Protein AF-A0AAD7HG26-F1 (afdb_monomer_lite)

Organism: NCBI:txid1033252

Radius of gyration: 28.89 Å; chains: 1; bounding box: 68×70×86 Å

pLDDT: mean 74.89, std 21.14, range [26.69, 96.75]

Foldseek 3Di:
DDDDDDDDDDDDDDDDDDDDDDDDDDDDDDDDDDDDDDDDDDPDDPPDPVVPPPDVVVVLVVVLPDDLVRLVVQLVPDVVSVVLSPDLVSLVSSCCVFFNPVLVVVQVPDVVRDRSNVSSVVLVFQKQWQVRKPWPCAVPPPPQKDWDPDPVQQDPLGTKIFGAKDQWTKIKDKRPFAGDADWDKDWDKDAAPPKDDPPDWDKDKDKAQPPDPPPPPPDDDPPPDDPRTGIMIMIMTTDNHRDMTHRMMTTIMGIDGDD

InterPro domains:
  IPR001810 F-box domain [PF12937] (57-95)
  IPR025886 Phloem protein 2-like [PF14299] (126-255)
  IPR036047 F-box-like domain superfamily [SSF81383] (57-124)

Sequence (259 aa):
MIFNTLRPKSACCASSQNPERSKGIPCASDQAQATTPQLGQNLGDKQSQQSRVFAIEIYLAIFSFLSPHCITRVACTCKLFAQMCDDNWLWRSLLVKKFGEDSLNWCSQLDPPLPYKQIYKERIILCIPADKLDIIWLTSTHDYWKLANTEAHATAAGKAAVLHSVCWFDVQGQLADVPVGKYRVIWRLLVEPASTGLHQLEFKAHVRPSILNVQPKLEFLEQFKKETFGATVKFSIIRHTNNWKTGLRLDCVRLQRVG

Secondary structure (DSSP, 8-state):
-------------------------PPP---------------------------HHHHHHHHHHS-HHHHHHHHTT-HHHHHHHH-HHHHHHHHHHHH-THHHHHHHTSSSPPPHHHHHHHHH--EEEGGGSEETTTT-TT-SEEEE-SGGG-BTTBPEEEE--BSSEEEEEEEEEEPSS-EEEEEEEEEEEEEES-TT-EEEEEEEE---------SS-TT-TT--PPEEEEEEEEE--SS-BEEEEEEEEEEEE--

Structure (mmCIF, N/CA/C/O backbone):
data_AF-A0AAD7HG26-F1
#
_entry.id   AF-A0AAD7HG26-F1
#
loop_
_atom_site.group_PDB
_atom_site.id
_atom_site.type_symbol
_atom_site.label_atom_id
_atom_site.label_alt_id
_atom_site.label_comp_id
_atom_site.label_asym_id
_atom_site.label_entity_id
_atom_site.label_seq_id
_atom_site.pdbx_PDB_ins_code
_atom_site.Cartn_x
_atom_site.Cartn_y
_atom_site.Cartn_z
_atom_site.occupancy
_atom_site.B_iso_or_equiv
_atom_site.auth_seq_id
_atom_site.auth_comp_id
_atom_site.auth_asym_id
_atom_site.auth_atom_id
_atom_site.pdb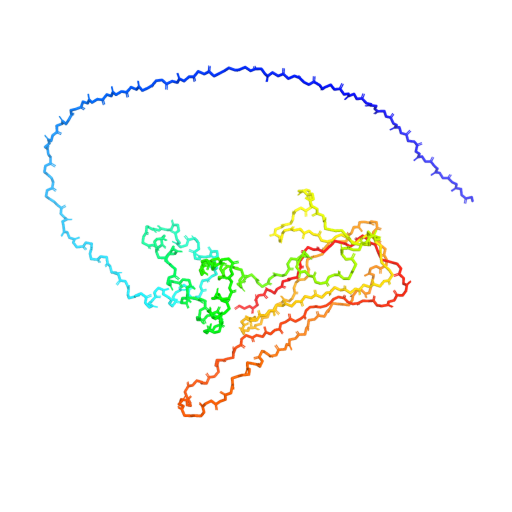x_PDB_model_num
ATOM 1 N N . MET A 1 1 ? 12.595 -0.905 -51.866 1.00 33.25 1 MET A N 1
ATOM 2 C CA . MET A 1 1 ? 11.473 -0.599 -52.784 1.00 33.25 1 MET A CA 1
ATOM 3 C C . MET A 1 1 ? 10.203 -0.952 -52.023 1.00 33.25 1 MET A C 1
ATOM 5 O O . MET A 1 1 ? 10.100 -2.096 -51.630 1.00 33.25 1 MET A O 1
ATOM 9 N N . ILE A 1 2 ? 9.279 -0.079 -51.635 1.00 30.23 2 ILE A N 1
ATOM 10 C CA . ILE A 1 2 ? 8.926 1.292 -52.012 1.00 30.23 2 ILE A CA 1
ATOM 11 C C . ILE A 1 2 ? 8.639 2.055 -50.706 1.00 30.23 2 ILE A C 1
ATOM 13 O O . ILE A 1 2 ? 8.002 1.527 -49.798 1.00 30.23 2 ILE A O 1
ATOM 17 N N . PHE A 1 3 ? 9.168 3.274 -50.615 1.00 26.69 3 PHE A N 1
ATOM 18 C CA . PHE A 1 3 ? 8.911 4.244 -49.553 1.00 26.69 3 PHE A CA 1
ATOM 19 C C . PHE A 1 3 ? 7.535 4.885 -49.754 1.00 26.69 3 PHE A C 1
ATOM 21 O O . PHE A 1 3 ? 7.177 5.175 -50.889 1.00 26.69 3 PHE A O 1
ATOM 28 N N . ASN A 1 4 ? 6.828 5.214 -48.672 1.00 27.91 4 ASN A N 1
ATOM 29 C CA . ASN A 1 4 ? 5.941 6.375 -48.686 1.00 27.91 4 ASN A CA 1
ATOM 30 C C . ASN A 1 4 ? 6.040 7.141 -47.364 1.00 27.91 4 ASN A C 1
ATOM 32 O O . ASN A 1 4 ? 5.549 6.742 -46.312 1.00 27.91 4 ASN A O 1
ATOM 36 N N . THR A 1 5 ? 6.769 8.243 -47.477 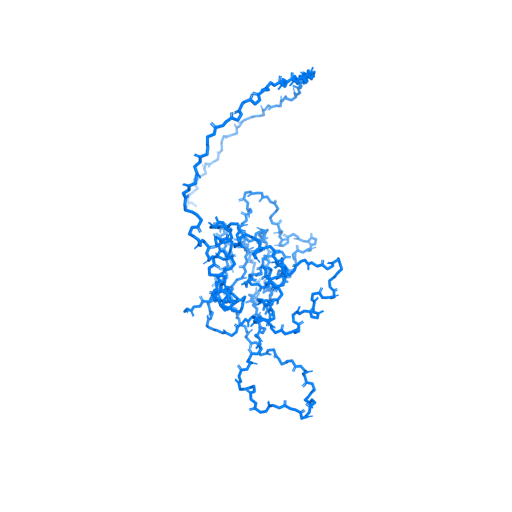1.00 32.16 5 THR A N 1
ATOM 37 C CA . THR A 1 5 ? 6.994 9.336 -46.541 1.00 32.16 5 THR A CA 1
ATOM 38 C C . THR A 1 5 ? 5.835 10.323 -46.578 1.00 32.16 5 THR A C 1
ATOM 40 O O . THR A 1 5 ? 5.577 10.884 -47.637 1.00 32.16 5 THR A O 1
ATOM 43 N N . LEU A 1 6 ? 5.238 10.645 -45.427 1.00 28.08 6 LEU A N 1
ATOM 44 C CA . LEU A 1 6 ? 4.561 11.930 -45.218 1.00 28.08 6 LEU A CA 1
ATOM 45 C C . LEU A 1 6 ? 4.811 12.442 -43.785 1.00 28.08 6 LEU A C 1
ATOM 47 O O . LEU A 1 6 ? 4.337 11.894 -42.796 1.00 28.08 6 LEU A O 1
ATOM 51 N N . ARG A 1 7 ? 5.581 13.528 -43.710 1.00 28.58 7 ARG A N 1
ATOM 52 C CA . ARG A 1 7 ? 5.632 14.578 -42.673 1.00 28.58 7 ARG A CA 1
ATOM 53 C C . ARG A 1 7 ? 5.556 15.916 -43.446 1.00 28.58 7 ARG A C 1
ATOM 55 O O . ARG A 1 7 ? 5.811 15.898 -44.649 1.00 28.58 7 ARG A O 1
ATOM 62 N N . PRO A 1 8 ? 5.479 17.092 -42.801 1.00 43.16 8 PRO A N 1
ATOM 63 C CA . PRO A 1 8 ? 4.628 17.542 -41.695 1.00 43.16 8 PRO A CA 1
ATOM 64 C C . PRO A 1 8 ? 3.950 18.895 -42.058 1.00 43.16 8 PRO A C 1
ATOM 66 O O . PRO A 1 8 ? 4.235 19.474 -43.105 1.00 43.16 8 PRO A O 1
ATOM 69 N N . LYS A 1 9 ? 3.124 19.475 -41.175 1.00 31.73 9 LYS A N 1
ATOM 70 C CA . LYS A 1 9 ? 2.915 20.937 -41.154 1.00 31.73 9 LYS A CA 1
ATOM 71 C C . LYS A 1 9 ? 3.007 21.489 -39.733 1.00 31.73 9 LYS A C 1
ATOM 73 O O . LYS A 1 9 ? 2.263 21.099 -38.843 1.00 31.73 9 LYS A O 1
ATOM 78 N N . SER A 1 10 ? 3.977 22.378 -39.581 1.00 35.16 10 SER A N 1
ATOM 79 C CA . SER A 1 10 ? 4.252 23.298 -38.482 1.00 35.16 10 SER A CA 1
ATOM 80 C C . SER A 1 10 ? 3.457 24.598 -38.617 1.00 35.16 10 SER A C 1
ATOM 82 O O . SER A 1 10 ? 3.174 24.993 -39.746 1.00 35.16 10 SER A O 1
ATOM 84 N N . ALA A 1 11 ? 3.228 25.282 -37.489 1.00 32.97 11 ALA A N 1
ATOM 85 C CA . ALA A 1 11 ? 3.200 26.747 -37.263 1.00 32.97 11 ALA A CA 1
ATOM 86 C C . ALA A 1 11 ? 2.323 27.020 -36.020 1.00 32.97 11 ALA A C 1
ATOM 88 O O . ALA A 1 11 ? 1.364 26.292 -35.805 1.00 32.97 11 ALA A O 1
ATOM 89 N N . CYS A 1 12 ? 2.503 28.022 -35.161 1.00 31.80 12 CYS A N 1
ATOM 90 C CA . CYS A 1 12 ? 3.515 29.051 -34.928 1.00 31.80 12 CYS A CA 1
ATOM 91 C C . CYS A 1 12 ? 3.189 29.697 -33.559 1.00 31.80 12 CYS A C 1
ATOM 93 O O . CYS A 1 12 ? 2.084 29.554 -33.039 1.00 31.80 12 CYS A O 1
ATOM 95 N N . CYS A 1 13 ? 4.173 30.403 -33.007 1.00 35.03 13 CYS A N 1
ATOM 96 C CA . CYS A 1 13 ? 4.200 31.155 -31.751 1.00 35.03 13 CYS A CA 1
ATOM 97 C C . CYS A 1 13 ? 3.092 32.213 -31.567 1.00 35.03 13 CYS A C 1
ATOM 99 O O . CYS A 1 13 ? 2.692 32.834 -32.546 1.00 35.03 13 CYS A O 1
ATOM 101 N N . ALA A 1 14 ? 2.767 32.551 -30.308 1.00 33.75 14 ALA A N 1
ATOM 102 C CA . ALA A 1 14 ? 2.697 33.945 -29.837 1.00 33.75 14 ALA A CA 1
ATOM 103 C C . ALA A 1 14 ? 2.616 34.040 -28.298 1.00 33.75 14 ALA A C 1
ATOM 105 O O . ALA A 1 14 ? 1.874 33.320 -27.637 1.00 33.75 14 ALA A O 1
ATOM 106 N N . SER A 1 15 ? 3.406 34.964 -27.764 1.00 38.03 15 SER A N 1
ATOM 107 C CA . SER A 1 15 ? 3.564 35.411 -26.377 1.00 38.03 15 SER A CA 1
ATOM 108 C C . SER A 1 15 ? 2.813 36.727 -26.118 1.00 38.03 15 SER A C 1
ATOM 110 O O . SER A 1 15 ? 2.818 37.567 -27.010 1.00 38.03 15 SER A O 1
ATOM 112 N N . SER A 1 16 ? 2.290 36.964 -24.904 1.00 34.84 16 SER A N 1
ATOM 113 C CA . SER A 1 16 ? 2.100 38.299 -24.268 1.00 34.84 16 SER A CA 1
ATOM 114 C C . SER A 1 16 ? 1.514 38.088 -22.856 1.00 34.84 16 SER A C 1
ATOM 116 O O . SER A 1 16 ? 0.491 37.429 -22.729 1.00 34.84 16 SER A O 1
ATOM 118 N N . GLN A 1 17 ? 2.221 38.310 -21.742 1.00 34.78 17 GLN A N 1
ATOM 119 C CA . GLN A 1 17 ? 2.457 39.567 -21.004 1.00 34.78 17 GLN A CA 1
ATOM 120 C C . GLN A 1 17 ? 1.211 40.356 -20.515 1.00 34.78 17 GLN A C 1
ATOM 122 O O . GLN A 1 17 ? 0.713 41.233 -21.206 1.00 34.78 17 GLN A O 1
ATOM 127 N N . ASN A 1 18 ? 0.894 40.127 -19.225 1.00 37.06 18 ASN A N 1
ATOM 128 C CA . ASN A 1 18 ? 0.812 41.123 -18.127 1.00 37.06 18 ASN A CA 1
ATOM 129 C C . ASN A 1 18 ? -0.468 42.020 -17.991 1.00 37.06 18 ASN A C 1
ATOM 131 O O . ASN A 1 18 ? -1.371 41.902 -18.806 1.00 37.06 18 ASN A O 1
ATOM 135 N N . PRO A 1 19 ? -0.635 42.835 -16.916 1.00 56.41 19 PRO A N 1
ATOM 136 C CA . PRO A 1 19 ? -1.458 42.504 -15.738 1.00 56.41 19 PRO A CA 1
ATOM 137 C C . PRO A 1 19 ? -2.546 43.557 -15.387 1.00 56.41 19 PRO A C 1
ATOM 139 O O . PRO A 1 19 ? -2.388 44.748 -15.644 1.00 56.41 19 PRO A O 1
ATOM 142 N N . GLU A 1 20 ? -3.593 43.159 -14.659 1.00 41.16 20 GLU A N 1
ATOM 143 C CA . GLU A 1 20 ? -4.546 44.072 -13.991 1.00 41.16 20 GLU A CA 1
ATOM 144 C C . GLU A 1 20 ? -4.465 43.813 -12.475 1.00 41.16 20 GLU A C 1
ATOM 146 O O . GLU A 1 20 ? -4.590 42.679 -12.030 1.00 41.16 20 GLU A O 1
ATOM 151 N N . ARG A 1 21 ? -3.998 44.718 -11.608 1.00 37.72 21 ARG A N 1
ATOM 152 C CA . ARG A 1 21 ? -4.469 46.059 -11.213 1.00 37.72 21 ARG A CA 1
ATOM 153 C C . ARG A 1 21 ? -5.840 46.053 -10.508 1.00 37.72 21 ARG A C 1
ATOM 155 O O . ARG A 1 21 ? -6.883 46.189 -11.125 1.00 37.72 21 ARG A O 1
ATOM 162 N N . SER A 1 22 ? -5.755 46.152 -9.180 1.00 37.56 22 SER A N 1
ATOM 163 C CA . SER A 1 22 ? -6.366 47.216 -8.363 1.00 37.56 22 SER A CA 1
ATOM 164 C C . SER A 1 22 ? -7.397 46.809 -7.298 1.00 37.56 22 SER A C 1
ATOM 166 O O . SER A 1 22 ? -8.431 46.228 -7.583 1.00 37.56 22 SER A O 1
ATOM 168 N N . LYS A 1 23 ? -7.062 47.269 -6.082 1.00 43.66 23 LYS A N 1
ATOM 169 C CA . LYS A 1 23 ? -7.880 48.031 -5.123 1.00 43.66 23 LYS A CA 1
ATOM 170 C C . LYS A 1 23 ? -9.063 47.326 -4.453 1.00 43.66 23 LYS A C 1
ATOM 172 O O . LYS A 1 23 ? -10.016 46.887 -5.077 1.00 43.66 23 LYS A O 1
ATOM 177 N N . GLY A 1 24 ? -8.980 47.314 -3.124 1.00 41.47 24 GLY A N 1
ATOM 178 C CA . GLY A 1 24 ? -10.012 46.811 -2.236 1.00 41.47 24 GLY A CA 1
ATOM 179 C C . GLY A 1 24 ? -11.081 47.834 -1.886 1.00 41.47 24 GLY A C 1
ATOM 180 O O . GLY A 1 24 ? -10.965 49.013 -2.213 1.00 41.47 24 GLY A O 1
ATOM 181 N N . ILE A 1 25 ? -12.082 47.345 -1.158 1.00 44.16 25 ILE A N 1
ATOM 182 C CA . ILE A 1 25 ? -13.039 48.110 -0.359 1.00 44.16 25 ILE A CA 1
ATOM 183 C C . ILE A 1 25 ? -13.402 47.229 0.854 1.00 44.16 25 ILE A C 1
ATOM 185 O O . ILE A 1 25 ? -13.743 46.062 0.656 1.00 44.16 25 ILE A O 1
ATOM 189 N N . PRO A 1 26 ? -13.319 47.736 2.096 1.00 53.84 26 PRO A N 1
ATOM 190 C CA . PRO A 1 26 ? -13.860 47.070 3.275 1.00 53.84 26 PRO A CA 1
ATOM 191 C C . PRO A 1 26 ? -15.351 47.411 3.425 1.00 53.84 26 PRO A C 1
ATOM 193 O O . PRO A 1 26 ? -15.721 48.583 3.369 1.00 53.84 26 PRO A O 1
ATOM 196 N N . CYS A 1 27 ? -16.206 46.408 3.637 1.00 45.03 27 CYS A N 1
ATOM 197 C CA . CYS A 1 27 ? -17.591 46.641 4.046 1.00 45.03 27 CYS A CA 1
ATOM 198 C C . CYS A 1 27 ? -17.713 46.566 5.566 1.00 45.03 27 CYS A C 1
ATOM 200 O O . CYS A 1 27 ? -17.190 45.661 6.216 1.00 45.03 27 CYS A O 1
ATOM 202 N N . ALA A 1 28 ? -18.386 47.588 6.077 1.00 43.78 28 ALA A N 1
ATOM 203 C CA . ALA A 1 28 ? -18.589 47.903 7.466 1.00 43.78 28 ALA A CA 1
ATOM 204 C C . ALA A 1 28 ? -19.503 46.907 8.187 1.00 43.78 28 ALA A C 1
ATOM 206 O O . ALA A 1 28 ? -20.376 46.263 7.608 1.00 43.78 28 ALA A O 1
ATOM 207 N N . SER A 1 29 ? -19.264 46.862 9.489 1.00 47.94 29 SER A N 1
ATOM 208 C CA . SER A 1 29 ? -20.158 46.476 10.565 1.00 47.94 29 SER A CA 1
ATOM 209 C C . SER A 1 29 ? -21.553 47.080 10.401 1.00 47.94 29 SER A C 1
ATOM 211 O O . SER A 1 29 ? -21.657 48.288 10.224 1.00 47.94 29 SER A O 1
ATOM 213 N N . ASP A 1 30 ? -22.593 46.276 10.612 1.00 47.56 30 ASP A N 1
ATOM 214 C CA . ASP A 1 30 ? -23.874 46.779 11.102 1.00 47.56 30 ASP A CA 1
ATOM 215 C C . ASP A 1 30 ? -24.354 45.909 12.264 1.00 47.56 30 ASP A C 1
ATOM 217 O O . ASP A 1 30 ? -24.581 44.702 12.153 1.00 47.56 30 ASP A O 1
ATOM 221 N N . GLN A 1 31 ? -24.437 46.566 13.418 1.00 48.50 31 GLN A N 1
ATOM 222 C CA . GLN A 1 31 ? -25.128 46.109 14.608 1.00 48.50 31 GLN A CA 1
ATOM 223 C C . GLN A 1 31 ? -26.625 46.351 14.405 1.00 48.50 31 GLN A C 1
ATOM 225 O O . GLN A 1 31 ? -27.035 47.476 14.138 1.00 48.50 31 GLN A O 1
ATOM 230 N N . ALA A 1 32 ? -27.449 45.331 14.626 1.00 46.19 32 ALA A N 1
ATOM 231 C CA . ALA A 1 32 ? -28.869 45.521 14.891 1.00 46.19 32 ALA A CA 1
ATOM 232 C C . ALA A 1 32 ? -29.286 44.611 16.050 1.00 46.19 32 ALA A C 1
ATOM 234 O O . ALA A 1 32 ? -29.477 43.405 15.902 1.00 46.19 32 ALA A O 1
ATOM 235 N N . GLN A 1 33 ? -29.374 45.221 17.231 1.00 46.78 33 GLN A N 1
ATOM 236 C CA . GLN A 1 33 ? -30.136 44.722 18.368 1.00 46.78 33 GLN A CA 1
ATOM 237 C C . GLN A 1 33 ? -31.617 45.009 18.111 1.00 46.78 33 GLN A C 1
ATOM 239 O O . GLN A 1 33 ? -31.955 46.155 17.833 1.00 46.78 33 GLN A O 1
ATOM 244 N N . ALA A 1 34 ? -32.493 44.016 18.274 1.00 41.22 34 ALA A N 1
ATOM 245 C CA . ALA A 1 34 ? -33.890 44.256 18.637 1.00 41.22 34 ALA A CA 1
ATOM 246 C C . ALA A 1 34 ? -34.589 42.969 19.111 1.00 41.22 34 ALA A C 1
ATOM 248 O O . ALA A 1 34 ? -34.896 42.072 18.334 1.00 41.22 34 ALA A O 1
ATOM 249 N N . THR A 1 35 ? -34.836 42.954 20.420 1.00 42.22 35 THR A N 1
ATOM 250 C CA . THR A 1 35 ? -36.132 42.669 21.057 1.00 42.22 35 THR A CA 1
ATOM 251 C C . THR A 1 35 ? -36.790 41.291 20.887 1.00 42.22 35 THR A C 1
ATOM 253 O O . THR A 1 35 ? -37.498 40.987 19.933 1.00 42.22 35 THR A O 1
ATOM 256 N N . THR A 1 36 ? -36.654 40.521 21.965 1.00 46.78 36 THR A N 1
ATOM 257 C CA . THR A 1 36 ? -37.564 39.493 22.488 1.00 46.78 36 THR A CA 1
ATOM 258 C C . THR A 1 36 ? -39.044 39.911 22.414 1.00 46.78 36 THR A C 1
ATOM 260 O O . THR A 1 36 ? -39.367 41.070 22.679 1.00 46.78 36 THR A O 1
ATOM 263 N N . PRO A 1 37 ? -39.961 38.950 22.209 1.00 48.44 37 PRO A N 1
ATOM 264 C CA . PRO A 1 37 ? -40.902 38.657 23.292 1.00 48.44 37 PRO A CA 1
ATOM 265 C C . PRO A 1 37 ? -41.025 37.156 23.581 1.00 48.44 37 PRO A C 1
ATOM 267 O O . PRO A 1 37 ? -41.113 36.314 22.689 1.00 48.44 37 PRO A O 1
ATOM 270 N N . GLN A 1 38 ? -41.046 36.840 24.875 1.00 47.25 38 GLN A N 1
ATOM 271 C CA . GLN A 1 38 ? -41.500 35.556 25.391 1.00 47.25 38 GLN A CA 1
ATOM 272 C C . GLN A 1 38 ? -43.026 35.488 25.303 1.00 47.25 38 GLN A C 1
ATOM 274 O O . GLN A 1 38 ? -43.678 36.501 25.534 1.00 47.25 38 GLN A O 1
ATOM 279 N N . LEU A 1 39 ? -43.579 34.303 25.039 1.00 42.12 39 LEU A N 1
ATOM 280 C CA . LEU A 1 39 ? -44.445 33.545 25.959 1.00 42.12 39 LEU A CA 1
ATOM 281 C C . LEU A 1 39 ? -45.225 32.503 25.142 1.00 42.12 39 LEU A C 1
ATOM 283 O O . LEU A 1 39 ? -46.009 32.836 24.261 1.00 42.12 39 LEU A O 1
ATOM 287 N N . GLY A 1 40 ? -45.003 31.227 25.438 1.00 44.53 40 GLY A N 1
ATOM 288 C CA . GLY A 1 40 ? -45.674 30.116 24.770 1.00 44.53 40 GLY A CA 1
ATOM 289 C C . GLY A 1 40 ? -45.268 28.804 25.414 1.00 44.53 40 GLY A C 1
ATOM 290 O O . GLY A 1 40 ? -44.466 28.053 24.867 1.00 44.53 40 GLY A O 1
ATOM 291 N N . GLN A 1 41 ? -45.761 28.591 26.632 1.00 49.94 41 GLN A N 1
ATOM 292 C CA . GLN A 1 41 ? -45.643 27.340 27.369 1.00 49.94 41 GLN A CA 1
ATOM 293 C C . GLN A 1 41 ? -46.243 26.199 26.538 1.00 49.94 41 GLN A C 1
ATOM 295 O O . GLN A 1 41 ? -47.445 26.175 26.302 1.00 49.94 41 GLN A O 1
ATOM 300 N N . ASN A 1 42 ? -45.416 25.231 26.146 1.00 47.56 42 ASN A N 1
ATOM 301 C CA . ASN A 1 42 ? -45.876 23.886 25.821 1.00 47.56 42 ASN A CA 1
ATOM 302 C C . ASN A 1 42 ? -45.198 22.914 26.789 1.00 47.56 42 ASN A C 1
ATOM 304 O O . ASN A 1 42 ? -44.063 22.479 26.594 1.00 47.56 42 ASN A O 1
ATOM 308 N N . LEU A 1 43 ? -45.911 22.639 27.885 1.00 52.78 43 LEU A N 1
ATOM 309 C CA . LEU A 1 43 ? -45.771 21.415 28.662 1.00 52.78 43 LEU A CA 1
ATOM 310 C C . LEU A 1 43 ? -46.352 20.278 27.812 1.00 52.78 43 LEU A C 1
ATOM 312 O O . LEU A 1 43 ? -47.565 20.159 27.685 1.00 52.78 43 LEU A O 1
ATOM 316 N N . GLY A 1 44 ? -45.484 19.451 27.245 1.00 47.78 44 GLY A N 1
ATOM 317 C CA . GLY A 1 44 ? -45.868 18.227 26.550 1.00 47.78 44 GLY A CA 1
ATOM 318 C C . GLY A 1 44 ? -44.620 17.430 26.203 1.00 47.78 44 GLY A C 1
ATOM 319 O O . GLY A 1 44 ? -43.786 17.897 25.440 1.00 47.78 44 GLY A O 1
ATOM 320 N N . ASP A 1 45 ? -44.491 16.257 26.815 1.00 47.47 45 ASP A N 1
ATOM 321 C CA . ASP A 1 45 ? -43.555 15.182 26.470 1.00 47.47 45 ASP A CA 1
ATOM 322 C C . ASP A 1 45 ? -42.073 15.361 26.837 1.00 47.47 45 ASP A C 1
ATOM 324 O O . ASP A 1 45 ? -41.158 15.206 26.033 1.00 47.47 45 ASP A O 1
ATOM 328 N N . LYS A 1 46 ? -41.811 15.481 28.146 1.00 45.09 46 LYS A N 1
ATOM 329 C CA . LYS A 1 46 ? -40.592 14.908 28.756 1.00 45.09 46 LYS A CA 1
ATOM 330 C C . LYS A 1 46 ? -40.752 13.394 28.981 1.00 45.09 46 LYS A C 1
ATOM 332 O O . LYS A 1 46 ? -40.431 12.884 30.051 1.00 45.09 46 LYS A O 1
ATOM 337 N N . GLN A 1 47 ? -41.247 12.656 27.988 1.00 41.66 47 GLN A N 1
ATOM 338 C CA . GLN A 1 47 ? -41.053 11.208 27.949 1.00 41.66 47 GLN A CA 1
ATOM 339 C C . GLN A 1 47 ? -39.642 10.943 27.433 1.00 41.66 47 GLN A C 1
ATOM 341 O O . GLN A 1 47 ? -39.378 10.933 26.236 1.00 41.66 47 GLN A O 1
ATOM 346 N N . SER A 1 48 ? -38.723 10.791 28.387 1.00 48.69 48 SER A N 1
ATOM 347 C CA . SER A 1 48 ? -37.633 9.818 28.326 1.00 48.69 48 SER A CA 1
ATOM 348 C C . SER A 1 48 ? -37.088 9.517 26.922 1.00 48.69 48 SER A C 1
ATOM 350 O O . SER A 1 48 ? -37.194 8.390 26.434 1.00 48.69 48 SER A O 1
ATOM 352 N N . GLN A 1 49 ? -36.368 10.468 26.320 1.00 47.16 49 GLN A N 1
ATOM 353 C CA . GLN A 1 49 ? -35.220 10.104 25.487 1.00 47.16 49 GLN A CA 1
ATOM 354 C C . GLN A 1 49 ? -34.141 9.540 26.414 1.00 47.16 49 GLN A C 1
ATOM 356 O O . GLN A 1 49 ? -33.085 10.127 26.639 1.00 47.16 49 GLN A O 1
ATOM 361 N N . GLN A 1 50 ? -34.425 8.373 26.986 1.00 45.41 50 GLN A N 1
ATOM 362 C CA . GLN A 1 50 ? -33.418 7.495 27.537 1.00 45.41 50 GLN A CA 1
ATOM 363 C C . GLN A 1 50 ? -32.681 6.945 26.318 1.00 45.41 50 GLN A C 1
ATOM 365 O O . GLN A 1 50 ? -32.972 5.860 25.818 1.00 45.41 50 GLN A O 1
ATOM 370 N N . SER A 1 51 ? -31.808 7.791 25.761 1.00 50.16 51 SER A N 1
ATOM 371 C CA . SER A 1 51 ? -30.831 7.417 24.754 1.00 50.16 51 SER A CA 1
ATOM 372 C C . SER A 1 51 ? -30.156 6.172 25.298 1.00 50.16 51 SER A C 1
ATOM 374 O O . SER A 1 51 ? -29.475 6.231 26.323 1.00 50.16 51 SER A O 1
ATOM 376 N N . ARG A 1 52 ? -30.457 5.018 24.696 1.00 54.31 52 ARG A N 1
ATOM 377 C CA . ARG A 1 52 ? -29.827 3.747 25.039 1.00 54.31 52 ARG A CA 1
ATOM 378 C C . ARG A 1 52 ? -28.380 3.869 24.591 1.00 54.31 52 ARG A C 1
ATOM 380 O O . ARG A 1 52 ? -28.029 3.497 23.476 1.00 54.31 52 ARG A O 1
ATOM 387 N N . VAL A 1 53 ? -27.563 4.480 25.441 1.00 65.19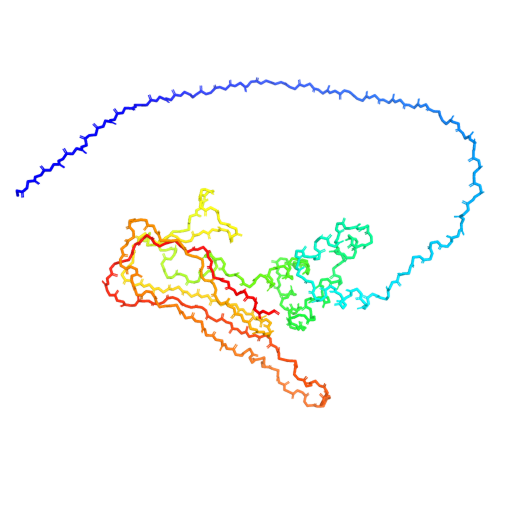 53 VAL A N 1
ATOM 388 C CA . VAL A 1 53 ? -26.120 4.508 25.274 1.00 65.19 53 VAL A CA 1
ATOM 389 C C . VAL A 1 53 ? -25.684 3.065 25.454 1.00 65.19 53 VAL A C 1
ATOM 391 O O . VAL A 1 53 ? -25.660 2.542 26.565 1.00 65.19 53 VAL A O 1
ATOM 394 N N . PHE A 1 54 ? -25.447 2.383 24.336 1.00 73.88 54 PHE A N 1
ATOM 395 C CA . PHE A 1 54 ? -24.807 1.080 24.365 1.00 73.88 54 PHE A CA 1
ATOM 396 C C . PHE A 1 54 ? -23.458 1.206 25.072 1.00 73.88 54 PHE A C 1
ATOM 398 O O . PHE A 1 54 ? -22.785 2.234 24.962 1.00 73.88 54 PHE A O 1
ATOM 405 N N . ALA A 1 55 ? -23.075 0.150 25.786 1.00 83.38 55 ALA A N 1
ATOM 406 C CA . ALA A 1 55 ? -21.756 0.056 26.387 1.00 83.38 55 ALA A CA 1
ATOM 407 C C . ALA A 1 55 ? -20.685 0.267 25.297 1.00 83.38 55 ALA A C 1
ATOM 409 O O . ALA A 1 55 ? -20.842 -0.203 24.162 1.00 83.38 55 ALA A O 1
ATOM 410 N N . ILE A 1 56 ? -19.631 1.023 25.610 1.00 81.88 56 ILE A N 1
ATOM 411 C CA . ILE A 1 56 ? -18.616 1.462 24.640 1.00 81.88 56 ILE A CA 1
ATOM 412 C C . ILE A 1 56 ? -17.947 0.279 23.913 1.00 81.88 56 ILE A C 1
ATOM 414 O O . ILE A 1 56 ? -17.568 0.365 22.743 1.00 81.88 56 ILE A O 1
ATOM 418 N N . GLU A 1 57 ? -17.899 -0.870 24.576 1.00 85.62 57 GLU A N 1
ATOM 419 C CA . GLU A 1 57 ? -17.399 -2.153 24.099 1.00 85.62 57 GLU A CA 1
ATOM 420 C C . GLU A 1 57 ? -18.186 -2.669 22.887 1.00 85.62 57 GLU A C 1
ATOM 422 O O . GLU A 1 57 ? -17.602 -3.250 21.969 1.00 85.62 57 GLU A O 1
ATOM 427 N N . ILE A 1 58 ? -19.498 -2.416 22.833 1.00 89.44 58 ILE A N 1
ATOM 428 C CA . ILE A 1 58 ? -20.351 -2.805 21.702 1.00 89.44 58 ILE A CA 1
ATOM 429 C C . ILE A 1 58 ? -19.970 -1.987 20.469 1.00 89.44 58 ILE A C 1
ATOM 431 O O . ILE A 1 58 ? -19.804 -2.543 19.381 1.00 89.44 58 ILE A O 1
ATOM 435 N N . TYR A 1 59 ? -19.763 -0.679 20.633 1.00 89.62 59 TYR A N 1
ATOM 436 C CA . TYR A 1 59 ? -19.307 0.170 19.535 1.00 89.62 59 TYR A CA 1
ATOM 437 C C . TYR A 1 59 ? -17.925 -0.257 19.049 1.00 89.62 59 TYR A C 1
ATOM 439 O O . TYR A 1 59 ? -17.736 -0.411 17.844 1.00 89.62 59 TYR A O 1
ATOM 447 N N . LEU A 1 60 ? -16.982 -0.537 19.954 1.00 88.44 60 LEU A N 1
ATOM 448 C CA . LEU A 1 60 ? -15.669 -1.075 19.588 1.00 88.44 60 LEU A CA 1
ATOM 449 C C . LEU A 1 60 ? -15.768 -2.373 18.784 1.00 88.44 60 LEU A C 1
ATOM 451 O O . LEU A 1 60 ? -15.056 -2.545 17.789 1.00 88.44 60 LEU A O 1
ATOM 455 N N . ALA A 1 61 ? -16.644 -3.291 19.197 1.00 89.06 61 ALA A N 1
ATOM 456 C CA . ALA A 1 61 ? -16.883 -4.527 18.470 1.00 89.06 61 ALA A CA 1
ATOM 457 C C . ALA A 1 61 ? -17.385 -4.233 17.050 1.00 89.06 61 ALA A C 1
ATOM 459 O O . ALA A 1 61 ? -16.779 -4.714 16.094 1.00 89.06 61 ALA A O 1
ATOM 460 N N . ILE A 1 62 ? -18.397 -3.375 16.894 1.00 91.06 62 ILE A N 1
ATOM 461 C CA . ILE A 1 62 ? -18.934 -2.976 15.584 1.00 91.06 62 ILE A CA 1
ATOM 462 C C . ILE A 1 62 ? -17.846 -2.322 14.722 1.00 91.06 62 ILE A C 1
ATOM 464 O O . ILE A 1 62 ? -17.576 -2.792 13.617 1.00 91.06 62 ILE A O 1
ATOM 468 N N . PHE A 1 63 ? -17.172 -1.285 15.231 1.00 92.69 63 PHE A N 1
ATOM 469 C CA . PHE A 1 63 ? -16.139 -0.548 14.499 1.00 92.69 63 PHE A CA 1
ATOM 470 C C . PHE A 1 63 ? -14.973 -1.442 14.069 1.00 92.69 63 PHE A C 1
ATOM 472 O O . PHE A 1 63 ? -14.405 -1.223 13.001 1.00 92.69 63 PHE A O 1
ATOM 479 N N . SER A 1 64 ? -14.652 -2.490 14.833 1.00 88.44 64 SER A N 1
ATOM 480 C CA . SER A 1 64 ? -13.587 -3.428 14.465 1.00 88.44 64 SER A CA 1
ATOM 481 C C . SER A 1 64 ? -13.870 -4.247 13.200 1.00 88.44 64 SER A C 1
ATOM 483 O O . SER A 1 64 ? -12.925 -4.708 12.557 1.00 88.44 64 SER A O 1
ATOM 485 N N . PHE A 1 65 ? -15.141 -4.375 12.802 1.00 86.38 65 PHE A N 1
ATOM 486 C CA . PHE A 1 65 ? -15.549 -5.017 11.549 1.00 86.38 65 PHE A CA 1
ATOM 487 C C . PHE A 1 65 ? -15.684 -4.036 10.377 1.00 86.38 65 PHE A C 1
ATOM 489 O O . PHE A 1 65 ? -15.832 -4.461 9.231 1.00 86.38 65 PHE A O 1
ATOM 496 N N . LEU A 1 66 ? -15.623 -2.726 10.628 1.00 88.62 66 LEU A N 1
ATOM 497 C CA . LEU A 1 66 ? -15.801 -1.711 9.595 1.00 88.62 66 LEU A CA 1
ATOM 498 C C . LEU A 1 66 ? -14.480 -1.380 8.887 1.00 88.62 66 LEU A C 1
ATOM 500 O O . LEU A 1 66 ? -13.407 -1.307 9.486 1.00 88.62 66 LEU A O 1
ATOM 504 N N . SER A 1 67 ? -14.562 -1.128 7.577 1.00 82.44 67 SER A N 1
ATOM 505 C CA . SER A 1 67 ? -13.461 -0.500 6.838 1.00 82.44 67 SER A CA 1
ATOM 506 C C . SER A 1 67 ? -13.331 0.979 7.241 1.00 82.44 67 SER A C 1
ATOM 508 O O . SER A 1 67 ? -14.339 1.579 7.618 1.00 82.44 67 SER A O 1
ATOM 510 N N . PRO A 1 68 ? -12.157 1.624 7.096 1.00 82.38 68 PRO A N 1
ATOM 511 C CA . PRO A 1 68 ? -11.993 3.050 7.404 1.00 82.38 68 PRO A CA 1
ATOM 512 C C . PRO A 1 68 ? -13.037 3.938 6.730 1.00 82.38 68 PRO A C 1
ATOM 514 O O . PRO A 1 68 ? -13.558 4.860 7.348 1.00 82.38 68 PRO A O 1
ATOM 517 N N . HIS A 1 69 ? -13.384 3.622 5.479 1.00 83.31 69 HIS A N 1
ATOM 518 C CA . HIS A 1 69 ? -14.409 4.344 4.735 1.00 83.31 69 HIS A CA 1
ATOM 519 C C . HIS A 1 69 ? -15.793 4.185 5.382 1.00 83.31 69 HIS A C 1
ATOM 521 O O . HIS A 1 69 ? -16.560 5.146 5.452 1.00 83.31 69 HIS A O 1
ATOM 527 N N . CYS A 1 70 ? -16.136 2.989 5.864 1.00 90.06 70 CYS A N 1
ATOM 528 C CA . CYS A 1 70 ? -17.384 2.773 6.593 1.00 90.06 70 CYS A CA 1
ATOM 529 C C . CYS A 1 70 ? -17.390 3.541 7.920 1.00 90.06 70 CYS A C 1
ATOM 531 O O . CYS A 1 70 ? -18.396 4.171 8.228 1.00 90.06 70 CYS A O 1
ATOM 533 N N . ILE A 1 71 ? -16.271 3.564 8.654 1.00 92.31 71 ILE A N 1
ATOM 534 C CA . ILE A 1 71 ? -16.135 4.343 9.897 1.00 92.31 71 ILE A CA 1
ATOM 535 C C . ILE A 1 71 ? -16.384 5.833 9.623 1.00 92.31 71 ILE A C 1
ATOM 537 O O . ILE A 1 71 ? -17.177 6.462 10.317 1.00 92.31 71 ILE A O 1
ATOM 541 N N . THR A 1 72 ? -15.788 6.391 8.564 1.00 89.19 72 THR A N 1
ATOM 542 C CA . THR A 1 72 ? -16.031 7.787 8.164 1.00 89.19 72 THR A CA 1
ATOM 543 C C . THR A 1 72 ? -17.496 8.045 7.813 1.00 89.19 72 THR A C 1
ATOM 545 O O . THR A 1 72 ? -18.042 9.060 8.226 1.00 89.19 72 THR A O 1
ATOM 548 N N . ARG A 1 73 ? -18.172 7.124 7.113 1.00 93.31 73 ARG A N 1
ATOM 549 C CA . ARG A 1 73 ? -19.611 7.272 6.830 1.00 93.31 73 ARG A CA 1
ATOM 550 C C . ARG A 1 73 ? -20.460 7.224 8.097 1.00 93.31 73 ARG A C 1
ATOM 552 O O . ARG A 1 73 ? -21.387 8.016 8.208 1.00 93.31 73 ARG A O 1
ATOM 559 N N . VAL A 1 74 ? -20.142 6.334 9.040 1.00 93.94 74 VAL A N 1
ATOM 560 C CA . VAL A 1 74 ? -20.822 6.250 10.343 1.00 93.94 74 VAL A CA 1
ATOM 561 C C . VAL A 1 74 ? -20.660 7.557 11.118 1.00 93.94 74 VAL A C 1
ATOM 563 O O . VAL A 1 74 ? -21.647 8.064 11.645 1.00 93.94 74 VAL A O 1
ATOM 566 N N . ALA A 1 75 ? -19.469 8.162 11.101 1.00 95.19 75 ALA A N 1
ATOM 567 C CA . ALA A 1 75 ? -19.226 9.468 11.716 1.00 95.19 75 ALA A CA 1
ATOM 568 C C . ALA A 1 75 ? -20.176 10.562 11.191 1.00 95.19 75 ALA A C 1
ATOM 570 O O . ALA A 1 75 ? -20.599 11.426 11.950 1.00 95.19 75 ALA A O 1
ATOM 571 N N . CYS A 1 76 ? -20.567 10.503 9.914 1.00 96.00 76 CYS A N 1
ATOM 572 C CA . CYS A 1 76 ? -21.485 11.469 9.305 1.00 96.00 76 CYS A CA 1
ATOM 573 C C . CYS A 1 76 ? -22.967 11.248 9.654 1.00 96.00 76 CYS A C 1
ATOM 575 O O . CYS A 1 76 ? -23.798 12.063 9.264 1.00 96.00 76 CYS A O 1
ATOM 577 N N . THR A 1 77 ? -23.331 10.160 10.341 1.00 96.75 77 THR A N 1
ATOM 578 C CA . THR A 1 77 ? -24.748 9.838 10.593 1.00 96.75 77 THR A CA 1
ATOM 579 C C . THR A 1 77 ? -25.345 10.591 11.781 1.00 96.75 77 THR A C 1
ATOM 581 O O . THR A 1 77 ? -26.514 10.968 11.728 1.00 96.75 77 THR A O 1
ATOM 584 N N . CYS A 1 78 ? -24.580 10.839 12.852 1.00 94.81 78 CYS A N 1
ATOM 585 C CA . CYS A 1 78 ? -25.041 11.622 14.001 1.00 94.81 78 CYS A CA 1
ATOM 586 C C . CYS A 1 78 ? -23.876 12.223 14.808 1.00 94.81 78 CYS A C 1
ATOM 588 O O . CYS A 1 78 ? -22.738 11.762 14.720 1.00 94.81 78 CYS A O 1
ATOM 590 N N . LYS A 1 79 ? -24.174 13.228 15.649 1.00 94.25 79 LYS A N 1
ATOM 591 C CA . LYS A 1 79 ? -23.171 13.924 16.483 1.00 94.25 79 LYS A CA 1
ATOM 592 C C . LYS A 1 79 ? -22.404 12.981 17.416 1.00 94.25 79 LYS A C 1
ATOM 594 O O . LYS A 1 79 ? -21.201 13.145 17.576 1.00 94.25 79 LYS A O 1
ATOM 599 N N . LEU A 1 80 ? -23.085 11.989 17.993 1.00 91.44 80 LEU A N 1
ATOM 600 C CA . LEU A 1 80 ? -22.465 11.009 18.887 1.00 91.44 80 LEU A CA 1
ATOM 601 C C . LEU A 1 80 ? -21.404 10.171 18.152 1.00 91.44 80 LEU A C 1
ATOM 603 O O . LEU A 1 80 ? -20.296 10.000 18.653 1.00 91.44 80 LEU A O 1
ATOM 607 N N . PHE A 1 81 ? -21.714 9.675 16.950 1.00 93.69 81 PHE A N 1
ATOM 608 C CA . PHE A 1 81 ? -20.746 8.918 16.154 1.00 93.69 81 PHE A CA 1
ATOM 609 C C . PHE A 1 81 ? -19.615 9.788 15.620 1.00 93.69 81 PHE A C 1
ATOM 611 O O . PHE A 1 81 ? -18.486 9.306 15.561 1.00 93.69 81 PHE A O 1
ATOM 618 N N . ALA A 1 82 ? -19.888 11.047 15.267 1.00 95.06 82 ALA A N 1
ATOM 619 C CA . ALA A 1 82 ? -18.843 12.003 14.912 1.00 95.06 82 ALA A CA 1
ATOM 620 C C . ALA A 1 82 ? -17.834 12.154 16.062 1.00 95.06 82 ALA A C 1
ATOM 622 O O . ALA A 1 82 ? -16.646 11.919 15.861 1.00 95.06 82 ALA A O 1
ATOM 623 N N . GLN A 1 83 ? -18.326 12.416 17.279 1.00 93.69 83 GLN A N 1
ATOM 624 C CA . GLN A 1 83 ? -17.501 12.535 18.484 1.00 93.69 83 GLN A CA 1
ATOM 625 C C . GLN A 1 83 ? -16.704 11.257 18.769 1.00 93.69 83 GLN A C 1
ATOM 627 O O . GLN A 1 83 ? -15.493 11.325 18.951 1.00 93.69 83 GLN A O 1
AT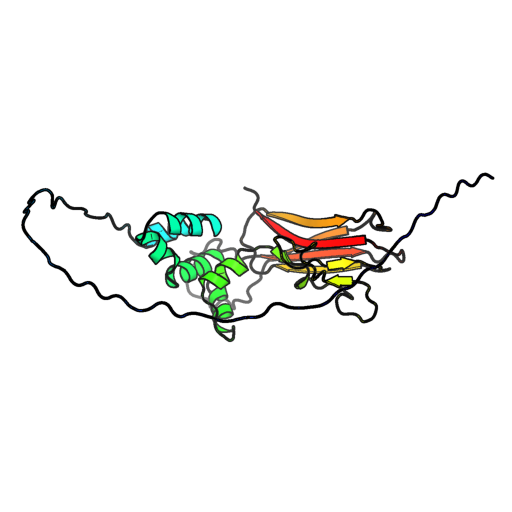OM 632 N N . MET A 1 84 ? -17.343 10.082 18.727 1.00 92.44 84 MET A N 1
ATOM 633 C CA . MET A 1 84 ? -16.638 8.805 18.906 1.00 92.44 84 MET A CA 1
ATOM 634 C C . MET A 1 84 ? -15.556 8.574 17.844 1.00 92.44 84 MET A C 1
ATOM 636 O O . ME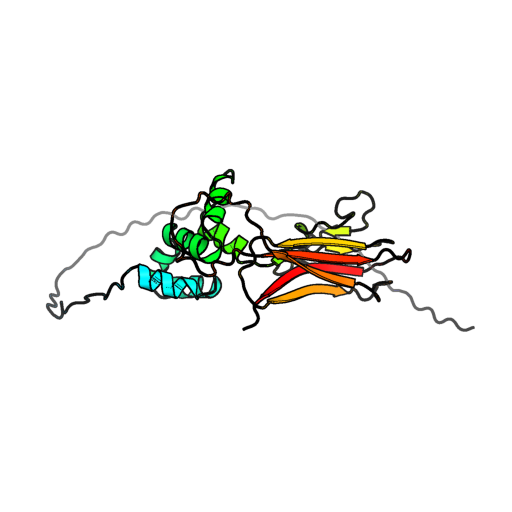T A 1 84 ? -14.474 8.092 18.159 1.00 92.44 84 MET A O 1
ATOM 640 N N . CYS A 1 85 ? -15.820 8.914 16.580 1.00 93.69 85 CYS A N 1
ATOM 641 C CA . CYS A 1 85 ? -14.857 8.742 15.490 1.00 93.69 85 CYS A CA 1
ATOM 642 C C . CYS A 1 85 ? -13.715 9.767 15.512 1.00 93.69 85 CYS A C 1
ATOM 644 O O . CYS A 1 85 ? -12.747 9.611 14.757 1.00 93.69 85 CYS A O 1
ATOM 646 N N . ASP A 1 86 ? -13.809 10.804 16.335 1.00 93.50 86 ASP A N 1
ATOM 647 C CA . ASP A 1 86 ? -12.725 11.746 16.611 1.00 93.50 86 ASP A CA 1
ATOM 648 C C . ASP A 1 86 ? -11.979 11.417 17.911 1.00 93.50 86 ASP A C 1
ATOM 650 O O . ASP A 1 86 ? -10.876 11.920 18.120 1.00 93.50 86 ASP A O 1
ATOM 654 N N . ASP A 1 87 ? -12.503 10.501 18.729 1.00 93.19 87 ASP A N 1
ATOM 655 C CA . ASP A 1 87 ? -11.848 10.038 19.947 1.00 93.19 87 ASP A CA 1
ATOM 656 C C . ASP A 1 87 ? -10.601 9.195 19.632 1.00 93.19 87 ASP A C 1
ATOM 658 O O . ASP A 1 87 ? -10.648 8.153 18.969 1.00 93.19 87 ASP A O 1
ATOM 662 N N . ASN A 1 88 ? -9.457 9.638 20.150 1.00 92.25 88 ASN A N 1
ATOM 663 C CA . ASN A 1 88 ? -8.175 8.966 19.985 1.00 92.25 88 ASN A CA 1
ATOM 664 C C . ASN A 1 88 ? -8.163 7.567 20.632 1.00 92.25 88 ASN A C 1
ATOM 666 O O . ASN A 1 88 ? -7.476 6.666 20.143 1.00 92.25 88 ASN A O 1
ATOM 670 N N . TRP A 1 89 ? -8.949 7.356 21.694 1.00 93.06 89 TRP A N 1
ATOM 671 C CA . TRP A 1 89 ? -9.091 6.057 22.348 1.00 93.06 89 TRP A CA 1
ATOM 672 C C . TRP A 1 89 ? -9.722 5.011 21.424 1.00 93.06 89 TRP A C 1
ATOM 674 O O . TRP A 1 89 ? -9.256 3.869 21.402 1.00 93.06 89 TRP A O 1
ATOM 684 N N . LEU A 1 90 ? -10.716 5.389 20.606 1.00 93.38 90 LEU A N 1
ATOM 685 C CA . LEU A 1 90 ? -11.324 4.481 19.629 1.00 93.38 90 LEU A CA 1
ATOM 686 C C . LEU A 1 90 ? -10.258 3.964 18.658 1.00 93.38 90 LEU A C 1
ATOM 688 O O . LEU A 1 90 ? -10.114 2.758 18.466 1.00 93.38 90 LEU A O 1
ATOM 692 N N . TRP A 1 91 ? -9.480 4.874 18.069 1.00 93.56 91 TRP A N 1
ATOM 693 C CA . TRP A 1 91 ? -8.455 4.519 17.088 1.00 93.56 91 TRP A CA 1
ATOM 694 C C . TRP A 1 91 ? -7.301 3.735 17.701 1.00 93.56 91 TRP A C 1
ATOM 696 O O . TRP A 1 91 ? -6.842 2.781 17.077 1.00 93.56 91 TRP A O 1
ATOM 706 N N . ARG A 1 92 ? -6.885 4.066 18.930 1.00 93.06 92 ARG A N 1
ATOM 707 C CA . ARG A 1 92 ? -5.921 3.266 19.697 1.00 93.06 92 ARG A CA 1
ATOM 708 C C . ARG A 1 92 ? -6.421 1.835 19.880 1.00 93.06 92 ARG A C 1
ATOM 710 O O . ARG A 1 92 ? -5.700 0.890 19.577 1.00 93.06 92 ARG A O 1
ATOM 717 N N . SER A 1 93 ? -7.663 1.674 20.327 1.00 91.62 93 SER A N 1
ATOM 718 C CA . SER A 1 93 ? -8.278 0.363 20.554 1.00 91.62 93 SER A CA 1
ATOM 719 C C . SER A 1 93 ? -8.412 -0.437 19.256 1.00 91.62 93 SER A C 1
ATOM 721 O O . SER A 1 93 ? -8.106 -1.627 19.225 1.00 91.62 93 SER A O 1
ATOM 723 N N . LEU A 1 94 ? -8.806 0.211 18.155 1.00 91.88 94 LEU A N 1
ATOM 724 C CA . LEU A 1 94 ? -8.863 -0.417 16.833 1.00 91.88 94 LEU A CA 1
ATOM 725 C C . LEU A 1 94 ? -7.477 -0.823 16.320 1.00 91.88 94 LEU A C 1
ATOM 727 O O . LEU A 1 94 ? -7.358 -1.869 15.682 1.00 91.88 94 LEU A O 1
ATOM 731 N N . LEU A 1 95 ? -6.449 -0.015 16.582 1.00 89.88 95 LEU A N 1
ATOM 732 C CA . LEU A 1 95 ? -5.065 -0.295 16.213 1.00 89.88 95 LEU A CA 1
ATOM 733 C C . LEU A 1 95 ? -4.547 -1.533 16.954 1.00 89.88 95 LEU A C 1
ATOM 735 O O . LEU A 1 95 ? -4.156 -2.494 16.298 1.00 89.88 95 LEU A O 1
ATOM 739 N N . VAL A 1 96 ? -4.650 -1.553 18.287 1.00 89.00 96 VAL A N 1
ATOM 740 C CA . VAL A 1 96 ? -4.232 -2.692 19.124 1.00 89.00 96 VAL A CA 1
ATOM 741 C C . VAL A 1 96 ? -4.979 -3.957 18.730 1.00 89.00 96 VAL A C 1
ATOM 743 O O . VAL A 1 96 ? -4.367 -4.989 18.483 1.00 89.00 96 VAL A O 1
ATOM 746 N N . LYS A 1 97 ? -6.304 -3.876 18.576 1.00 86.38 97 LYS A N 1
ATOM 747 C CA . LYS A 1 97 ? -7.118 -5.036 18.199 1.00 86.38 97 LYS A CA 1
ATOM 748 C C . LYS A 1 97 ? -6.739 -5.612 16.832 1.00 86.38 97 LYS A C 1
ATOM 750 O O . LYS A 1 97 ? -6.938 -6.799 16.593 1.00 86.38 97 LYS A O 1
ATOM 755 N N . LYS A 1 98 ? -6.254 -4.779 15.908 1.00 84.81 98 LYS A N 1
ATOM 756 C CA . LYS A 1 98 ? -5.973 -5.184 14.525 1.00 84.81 98 LYS A CA 1
ATOM 757 C C . LYS A 1 98 ? -4.516 -5.556 14.274 1.00 84.81 98 LYS A C 1
ATOM 759 O O . LYS A 1 98 ? -4.266 -6.401 13.418 1.00 84.81 98 LYS A O 1
ATOM 764 N N . PHE A 1 99 ? -3.588 -4.918 14.980 1.00 83.00 99 PHE A N 1
ATOM 765 C CA . PHE A 1 99 ? -2.148 -5.010 14.738 1.00 83.00 99 PHE A CA 1
ATOM 766 C C . PHE A 1 99 ? -1.341 -5.438 15.978 1.00 83.00 99 PHE A C 1
ATOM 768 O O . PHE A 1 99 ? -0.132 -5.598 15.866 1.00 83.00 99 PHE A O 1
ATOM 775 N N . GLY A 1 100 ? -1.979 -5.638 17.135 1.00 84.62 100 GLY A N 1
ATOM 776 C CA . GLY A 1 100 ? -1.322 -5.981 18.401 1.00 84.62 100 GLY A CA 1
ATOM 777 C C . GLY A 1 100 ? -0.771 -4.766 19.156 1.00 84.62 100 GLY A C 1
ATOM 778 O O . GLY A 1 100 ? -0.733 -3.652 18.630 1.00 84.62 100 GLY A O 1
ATOM 779 N N . GLU A 1 101 ? -0.340 -4.965 20.404 1.00 85.00 101 GLU A N 1
ATOM 780 C CA . GLU A 1 101 ? 0.200 -3.888 21.253 1.00 85.00 101 GLU A CA 1
ATOM 781 C C . GLU A 1 101 ? 1.525 -3.311 20.740 1.00 85.00 101 GLU A C 1
ATOM 783 O O . GLU A 1 101 ? 1.772 -2.118 20.906 1.00 85.00 101 GLU A O 1
ATOM 788 N N . ASP A 1 102 ? 2.328 -4.101 20.024 1.00 79.44 102 ASP A N 1
ATOM 789 C CA . ASP A 1 102 ? 3.597 -3.650 19.433 1.00 79.44 102 ASP A CA 1
ATOM 790 C C . ASP A 1 102 ? 3.422 -2.468 18.476 1.00 79.44 102 ASP A C 1
ATOM 792 O O . ASP A 1 102 ? 4.309 -1.622 18.327 1.00 79.44 102 ASP A O 1
ATOM 796 N N . SER A 1 103 ? 2.242 -2.362 17.860 1.00 78.88 103 SER A N 1
ATOM 797 C CA . SER A 1 103 ? 1.908 -1.225 17.013 1.00 78.88 103 SER A CA 1
ATOM 798 C C . SER A 1 103 ? 1.918 0.098 17.785 1.00 78.88 103 SER A C 1
ATOM 800 O O . SER A 1 103 ? 2.283 1.116 17.200 1.00 78.88 103 SER A O 1
ATOM 802 N N . LEU A 1 104 ? 1.615 0.100 19.090 1.00 82.69 104 LEU A N 1
ATOM 803 C CA . LEU A 1 104 ? 1.704 1.288 19.945 1.00 82.69 104 LEU A CA 1
ATOM 804 C C . LEU A 1 104 ? 3.151 1.688 20.223 1.00 82.69 104 LEU A C 1
ATOM 806 O O . LEU A 1 104 ? 3.464 2.873 20.154 1.00 82.69 104 LEU A O 1
ATOM 810 N N . ASN A 1 105 ? 4.034 0.716 20.465 1.00 80.94 105 ASN A N 1
ATOM 811 C CA . ASN A 1 105 ? 5.457 0.977 20.700 1.00 80.94 105 ASN A CA 1
ATOM 812 C C . ASN A 1 105 ? 6.095 1.671 19.493 1.00 80.94 105 ASN A C 1
ATOM 814 O O . ASN A 1 105 ? 6.875 2.606 19.655 1.00 80.94 105 ASN A O 1
ATOM 818 N N . TRP A 1 106 ? 5.709 1.264 18.280 1.00 76.56 106 TRP A N 1
ATOM 819 C CA . TRP A 1 106 ? 6.112 1.950 17.053 1.00 76.56 106 TRP A CA 1
ATOM 820 C C . TRP A 1 106 ? 5.573 3.388 16.980 1.00 76.56 106 TRP A C 1
ATOM 822 O O . TRP A 1 106 ? 6.310 4.290 16.594 1.00 76.56 106 TRP A O 1
ATOM 832 N N . CYS A 1 107 ? 4.319 3.629 17.389 1.00 77.31 107 CYS A N 1
ATOM 833 C CA . CYS A 1 107 ? 3.741 4.982 17.406 1.00 77.31 107 CYS A CA 1
ATOM 834 C C . CYS A 1 107 ? 4.540 5.928 18.311 1.00 77.31 107 CYS A C 1
ATOM 836 O O . CYS A 1 107 ? 4.741 7.087 17.962 1.00 77.31 107 CYS A O 1
ATOM 838 N N . SER A 1 108 ? 5.003 5.431 19.460 1.00 78.06 108 SER A N 1
ATOM 839 C CA . SER A 1 108 ? 5.794 6.199 20.426 1.00 78.06 108 SER A CA 1
ATOM 840 C C . SER A 1 108 ? 7.199 6.556 19.934 1.00 78.06 108 SER A C 1
ATOM 842 O O . SER A 1 108 ? 7.822 7.439 20.510 1.00 78.06 108 SER A O 1
ATOM 844 N N . GLN A 1 109 ? 7.700 5.884 18.893 1.00 81.06 109 GLN A N 1
ATOM 845 C CA . GLN A 1 109 ? 9.011 6.156 18.292 1.00 81.06 109 GLN A CA 1
ATOM 846 C C . GLN A 1 109 ? 8.958 7.220 17.185 1.00 81.06 109 GLN A C 1
ATOM 848 O O . GLN A 1 109 ? 10.006 7.635 16.696 1.00 81.06 109 GLN A O 1
ATOM 853 N N . LEU A 1 110 ? 7.763 7.648 16.764 1.00 77.69 110 LEU A N 1
ATOM 854 C CA . LEU A 1 110 ? 7.603 8.703 15.766 1.00 77.69 110 LEU A CA 1
ATOM 855 C C . LEU A 1 110 ? 7.828 10.082 16.396 1.00 77.69 110 LEU A C 1
ATOM 857 O O . LEU A 1 110 ? 7.229 10.395 17.424 1.00 77.69 110 LEU A O 1
ATOM 861 N N . ASP A 1 111 ? 8.632 10.916 15.735 1.00 76.12 111 ASP A N 1
ATOM 862 C CA . ASP A 1 111 ? 8.859 12.313 16.111 1.00 76.12 111 ASP A CA 1
ATOM 863 C C . ASP A 1 111 ? 8.445 13.255 14.957 1.00 76.12 111 ASP A C 1
ATOM 865 O O . ASP A 1 111 ? 9.073 13.216 13.892 1.00 76.12 111 ASP A O 1
ATOM 869 N N . PRO A 1 112 ? 7.378 14.069 15.112 1.00 83.44 112 PRO A N 1
ATOM 870 C CA . PRO A 1 112 ? 6.469 14.129 16.260 1.00 83.44 112 PRO A CA 1
ATOM 871 C C . PRO A 1 112 ? 5.480 12.943 16.295 1.00 83.44 112 PRO A C 1
ATOM 873 O O . PRO A 1 112 ? 5.175 12.353 15.251 1.00 83.44 112 PRO A O 1
ATOM 876 N N . PRO A 1 113 ? 4.904 12.615 17.468 1.00 82.75 113 PRO A N 1
ATOM 877 C CA . PRO A 1 113 ? 3.916 11.549 17.580 1.00 82.75 113 PRO A CA 1
ATOM 878 C C . PRO A 1 113 ? 2.660 11.872 16.761 1.00 82.75 113 PRO A C 1
ATOM 880 O O . PRO A 1 113 ? 2.015 12.908 16.943 1.00 82.75 113 PRO A O 1
ATOM 883 N N . LEU A 1 114 ? 2.298 10.962 15.855 1.00 85.12 114 LEU A N 1
ATOM 884 C CA . LEU A 1 114 ? 1.108 11.094 15.015 1.00 85.12 114 LEU A CA 1
ATOM 885 C C . LEU A 1 114 ? -0.166 10.657 15.769 1.00 85.12 114 LEU A C 1
ATOM 887 O O . LEU A 1 114 ? -0.121 9.731 16.583 1.00 85.12 114 LEU A O 1
ATOM 891 N N . PRO A 1 115 ? -1.342 11.243 15.469 1.00 91.44 115 PRO A N 1
ATOM 892 C CA . PRO A 1 115 ? -2.616 10.766 16.010 1.00 91.44 115 PRO A CA 1
ATOM 893 C C . PRO A 1 115 ? -2.904 9.308 15.606 1.00 91.44 115 PRO A C 1
ATOM 895 O O . PRO A 1 115 ? -2.726 8.943 14.440 1.00 91.44 115 PRO A O 1
ATOM 898 N N . TYR A 1 116 ? -3.462 8.481 16.504 1.00 92.06 116 TYR A N 1
ATOM 899 C CA . TYR A 1 116 ? -3.733 7.059 16.207 1.00 92.06 116 TYR A CA 1
ATOM 900 C C . TYR A 1 116 ? -4.672 6.870 15.012 1.00 92.06 116 TYR A C 1
ATOM 902 O O . TYR A 1 116 ? -4.549 5.896 14.272 1.00 92.06 116 TYR A O 1
ATOM 910 N N . LYS A 1 117 ? -5.585 7.821 14.780 1.00 91.62 117 LYS A N 1
ATOM 911 C CA . LYS A 1 117 ? -6.460 7.853 13.598 1.00 91.62 117 LYS A CA 1
ATOM 912 C C . LYS A 1 117 ? -5.668 7.870 12.293 1.00 91.62 117 LYS A C 1
ATOM 914 O O . LYS A 1 117 ? -6.039 7.179 11.346 1.00 91.62 117 LYS A O 1
ATOM 919 N N . GLN A 1 118 ? -4.598 8.659 12.234 1.00 88.00 118 GLN A N 1
ATOM 920 C CA . GLN A 1 118 ? -3.733 8.744 11.062 1.00 88.00 118 GLN A CA 1
ATOM 921 C C . GLN A 1 118 ? -2.926 7.457 10.901 1.00 88.00 118 GLN A C 1
ATOM 923 O O . GLN A 1 118 ? -2.953 6.854 9.833 1.00 88.00 118 GLN A O 1
ATOM 928 N N . ILE A 1 119 ? -2.326 6.969 11.985 1.00 87.31 119 ILE A N 1
ATOM 929 C CA . ILE A 1 119 ? -1.534 5.734 11.971 1.00 87.31 119 ILE A CA 1
ATOM 930 C C . ILE A 1 119 ? -2.382 4.532 11.539 1.00 87.31 119 ILE A C 1
ATOM 932 O O . ILE A 1 119 ? -1.964 3.735 10.701 1.00 87.31 119 ILE A O 1
ATOM 936 N N . TYR A 1 120 ? -3.605 4.414 12.059 1.00 88.19 120 TYR A N 1
ATOM 937 C CA . TYR A 1 120 ? -4.534 3.358 11.667 1.00 88.19 120 TYR A CA 1
ATOM 938 C C . TYR A 1 120 ? -4.859 3.421 10.172 1.00 88.19 120 TYR A C 1
ATOM 940 O O . TYR A 1 120 ? -4.877 2.388 9.502 1.00 88.19 120 TYR A O 1
ATOM 948 N N . LYS A 1 121 ? -5.102 4.626 9.637 1.00 85.44 121 LYS A N 1
ATOM 949 C CA . LYS A 1 121 ? -5.354 4.837 8.205 1.00 85.44 121 LYS A CA 1
ATOM 950 C C . LYS A 1 121 ? -4.141 4.487 7.349 1.00 85.44 121 LYS A C 1
ATOM 952 O O . LYS A 1 121 ? -4.327 3.903 6.292 1.00 85.44 121 LYS A O 1
ATOM 957 N N . GLU A 1 122 ? -2.931 4.801 7.784 1.00 81.12 122 GLU A N 1
ATOM 958 C CA . GLU A 1 122 ? -1.715 4.465 7.038 1.00 81.12 122 GLU A CA 1
ATOM 959 C C . GLU A 1 122 ? -1.446 2.955 7.063 1.00 81.12 122 GLU A C 1
ATOM 961 O O . GLU A 1 122 ? -1.221 2.353 6.017 1.00 81.12 122 GLU A O 1
ATOM 966 N N . ARG A 1 123 ? -1.578 2.302 8.224 1.00 79.69 123 ARG A N 1
ATOM 967 C CA . ARG A 1 123 ? -1.320 0.858 8.375 1.00 79.69 123 ARG A CA 1
ATOM 968 C C . ARG A 1 123 ? -2.371 -0.038 7.726 1.00 79.69 123 ARG A C 1
ATOM 970 O O . ARG A 1 123 ? -2.066 -1.147 7.299 1.00 79.69 123 ARG A O 1
ATOM 977 N N . ILE A 1 124 ? -3.625 0.406 7.653 1.00 83.06 124 ILE A N 1
ATOM 978 C CA . ILE A 1 124 ? -4.681 -0.366 6.982 1.00 83.06 124 ILE A CA 1
ATOM 979 C C . ILE A 1 124 ? -4.603 -0.273 5.459 1.00 83.06 124 ILE A C 1
ATOM 981 O O . ILE A 1 124 ? -5.180 -1.112 4.759 1.00 83.06 124 ILE A O 1
ATOM 985 N N . ILE A 1 125 ? -3.904 0.737 4.938 1.00 81.62 125 ILE A N 1
ATOM 986 C CA . ILE A 1 125 ? -3.593 0.829 3.521 1.00 81.62 125 ILE A CA 1
ATOM 987 C C . ILE A 1 125 ? -2.512 -0.214 3.237 1.00 81.62 125 ILE A C 1
ATOM 989 O O . ILE A 1 125 ? -1.317 0.020 3.356 1.00 81.62 125 ILE A O 1
ATOM 993 N N . LEU A 1 126 ? -2.951 -1.402 2.825 1.00 88.00 126 LEU A N 1
ATOM 994 C CA . LEU A 1 126 ? -2.071 -2.465 2.345 1.00 88.00 126 LEU A CA 1
ATOM 995 C C . LEU A 1 126 ? -1.605 -2.161 0.913 1.00 88.00 126 LEU A C 1
ATOM 997 O O . LEU A 1 126 ? -1.826 -2.954 0.000 1.00 88.00 126 LEU A O 1
ATOM 1001 N N . CYS A 1 127 ? -1.041 -0.976 0.694 1.00 90.31 127 CYS A N 1
ATOM 1002 C CA . CYS A 1 127 ? -0.610 -0.459 -0.598 1.00 90.31 127 CYS A CA 1
ATOM 1003 C C . CYS A 1 127 ? 0.735 0.245 -0.432 1.00 90.31 127 CYS A C 1
ATOM 1005 O O . CYS A 1 127 ? 0.860 1.143 0.394 1.00 90.31 127 CYS A O 1
ATOM 1007 N N . ILE A 1 128 ? 1.711 -0.133 -1.250 1.00 91.25 128 ILE A N 1
ATOM 1008 C CA . ILE A 1 128 ? 2.999 0.545 -1.351 1.00 91.25 128 ILE A CA 1
ATOM 1009 C C . ILE A 1 128 ? 2.964 1.390 -2.628 1.00 91.25 128 ILE A C 1
ATOM 1011 O O . ILE A 1 128 ? 2.924 0.815 -3.725 1.00 91.25 128 ILE A O 1
ATOM 1015 N N . PRO A 1 129 ? 2.907 2.727 -2.520 1.00 92.69 129 PRO A N 1
ATOM 1016 C CA . PRO A 1 129 ? 3.004 3.602 -3.682 1.00 92.69 129 PRO A CA 1
ATOM 1017 C C . PRO A 1 129 ? 4.413 3.548 -4.286 1.00 92.69 129 PRO A C 1
ATOM 1019 O O . PRO A 1 129 ? 5.371 3.155 -3.618 1.00 92.69 129 PRO A O 1
ATOM 1022 N N . ALA A 1 130 ? 4.548 3.919 -5.558 1.00 93.19 130 ALA A N 1
ATOM 1023 C CA . ALA A 1 130 ? 5.805 3.764 -6.286 1.00 93.19 130 ALA A CA 1
ATOM 1024 C C . ALA A 1 130 ? 6.978 4.559 -5.691 1.00 93.19 130 ALA A C 1
ATOM 1026 O O . ALA A 1 130 ? 8.109 4.095 -5.751 1.00 93.19 130 ALA A O 1
ATOM 1027 N N . ASP A 1 131 ? 6.721 5.711 -5.067 1.00 92.25 131 ASP A N 1
ATOM 1028 C CA . ASP A 1 131 ? 7.736 6.526 -4.384 1.00 92.25 131 ASP A CA 1
ATOM 1029 C C . ASP A 1 131 ? 8.211 5.940 -3.042 1.00 92.25 131 ASP A C 1
ATOM 1031 O O . ASP A 1 131 ? 9.153 6.454 -2.438 1.00 92.25 131 ASP A O 1
ATOM 1035 N N . LYS A 1 132 ? 7.566 4.868 -2.570 1.00 92.19 132 LYS A N 1
ATOM 1036 C CA . LYS A 1 132 ? 7.965 4.085 -1.393 1.00 92.19 132 LYS A CA 1
ATOM 1037 C C . LYS A 1 132 ? 8.485 2.693 -1.753 1.00 92.19 132 LYS A C 1
ATOM 1039 O O . LYS A 1 132 ? 8.861 1.946 -0.852 1.00 92.19 132 LYS A O 1
ATOM 1044 N N . LEU A 1 133 ? 8.487 2.330 -3.035 1.00 93.44 133 LEU A N 1
ATOM 1045 C CA . LEU A 1 133 ? 9.134 1.111 -3.505 1.00 93.44 133 LEU A CA 1
ATOM 1046 C C . LEU A 1 133 ? 10.642 1.328 -3.618 1.00 93.44 133 LEU A C 1
ATOM 1048 O O . LEU A 1 133 ? 11.105 2.402 -3.997 1.00 93.44 133 LEU A O 1
ATOM 1052 N N . ASP A 1 134 ? 11.396 0.277 -3.323 1.00 94.75 134 ASP A N 1
ATOM 1053 C CA . ASP A 1 134 ? 12.821 0.222 -3.608 1.00 94.75 134 ASP A CA 1
ATOM 1054 C C . ASP A 1 134 ? 12.998 -0.134 -5.087 1.00 94.75 134 ASP A C 1
ATOM 1056 O O . ASP A 1 134 ? 12.874 -1.289 -5.499 1.00 94.75 134 ASP A O 1
ATOM 1060 N N . ILE A 1 135 ? 13.160 0.897 -5.912 1.00 93.94 135 ILE A N 1
ATOM 1061 C CA . ILE A 1 135 ? 13.324 0.786 -7.360 1.00 93.94 135 ILE A CA 1
ATOM 1062 C C . ILE A 1 135 ? 14.782 1.106 -7.674 1.00 93.94 135 ILE A C 1
ATOM 1064 O O . ILE A 1 135 ? 15.214 2.257 -7.528 1.00 93.94 135 ILE A O 1
ATOM 1068 N N . ILE A 1 136 ? 15.540 0.114 -8.153 1.00 91.69 136 ILE A N 1
ATOM 1069 C CA . ILE A 1 136 ? 16.937 0.356 -8.526 1.00 91.69 136 ILE A CA 1
ATOM 1070 C C . ILE A 1 136 ? 16.974 1.431 -9.623 1.00 91.69 136 ILE A C 1
ATOM 1072 O O . ILE A 1 136 ? 16.241 1.363 -10.611 1.00 91.69 136 ILE A O 1
ATOM 1076 N N . TRP A 1 137 ? 17.860 2.414 -9.441 1.00 90.69 137 TRP A N 1
ATOM 1077 C CA . TRP A 1 137 ? 18.086 3.569 -10.320 1.00 90.69 137 TRP A CA 1
ATOM 1078 C C . TRP A 1 137 ? 17.034 4.687 -10.294 1.00 90.69 137 TRP A C 1
ATOM 1080 O O . TRP A 1 137 ? 17.176 5.633 -11.070 1.00 90.69 137 TRP A O 1
ATOM 1090 N N . LEU A 1 138 ? 16.042 4.651 -9.395 1.00 90.38 138 LEU A N 1
ATOM 1091 C CA . LEU A 1 138 ? 15.011 5.700 -9.290 1.00 90.38 138 LEU A CA 1
ATOM 1092 C C . LEU A 1 138 ? 15.566 7.109 -9.058 1.00 90.38 138 LEU A C 1
ATOM 1094 O O . LEU A 1 138 ? 15.029 8.078 -9.583 1.00 90.38 138 LEU A O 1
ATOM 1098 N N . THR A 1 139 ? 16.640 7.222 -8.282 1.00 83.88 139 THR A N 1
ATOM 1099 C CA . THR A 1 139 ? 17.311 8.492 -7.956 1.00 83.88 139 THR A CA 1
ATOM 1100 C C . THR A 1 139 ? 18.640 8.660 -8.691 1.00 83.88 139 THR A C 1
ATOM 1102 O O . THR A 1 139 ? 19.450 9.513 -8.333 1.00 83.88 139 THR A O 1
ATOM 1105 N N . SER A 1 140 ? 18.905 7.826 -9.700 1.00 80.88 140 SER A N 1
ATOM 1106 C CA . SER A 1 140 ? 20.182 7.859 -10.405 1.00 80.88 140 SER A CA 1
ATOM 1107 C C . SER A 1 140 ? 20.291 9.043 -11.361 1.00 80.88 140 SER A C 1
ATOM 1109 O O . SER A 1 140 ? 19.308 9.497 -11.937 1.00 80.88 140 SER A O 1
ATOM 1111 N N . THR A 1 141 ? 21.525 9.477 -11.607 1.00 83.88 141 THR A N 1
ATOM 1112 C CA . THR A 1 141 ? 21.857 10.518 -12.593 1.00 83.88 141 THR A CA 1
ATOM 1113 C C . THR A 1 141 ? 21.539 10.132 -14.038 1.00 83.88 141 THR A C 1
ATOM 1115 O O . THR A 1 141 ? 21.544 10.990 -14.912 1.00 83.88 141 THR A O 1
ATOM 1118 N N . HIS A 1 142 ? 21.293 8.847 -14.305 1.00 82.25 142 HIS A N 1
ATOM 1119 C CA . HIS A 1 142 ? 21.162 8.298 -15.654 1.00 82.25 142 HIS A CA 1
ATOM 1120 C C . HIS A 1 142 ? 19.710 8.257 -16.151 1.00 82.25 142 HIS A C 1
ATOM 1122 O O . HIS A 1 142 ? 19.450 7.698 -17.213 1.00 82.25 142 HIS A O 1
ATOM 1128 N N . ASP A 1 143 ? 18.762 8.838 -15.404 1.00 87.62 143 ASP A N 1
ATOM 1129 C CA . ASP A 1 143 ? 17.369 9.031 -15.829 1.00 87.62 143 ASP A CA 1
ATOM 1130 C C . ASP A 1 143 ? 16.616 7.746 -16.229 1.00 87.62 143 ASP A C 1
ATOM 1132 O O . ASP A 1 143 ? 15.591 7.797 -16.907 1.00 87.62 143 ASP A O 1
ATOM 1136 N N . TYR A 1 144 ? 17.088 6.579 -15.788 1.00 92.94 144 TYR A N 1
ATOM 1137 C CA . TYR A 1 144 ? 16.484 5.287 -16.115 1.00 92.94 144 TYR A CA 1
ATOM 1138 C C . TYR A 1 144 ? 15.041 5.162 -15.620 1.00 92.94 144 TYR A C 1
ATOM 1140 O O . TYR A 1 144 ? 14.179 4.619 -16.316 1.00 92.94 144 TYR A O 1
ATOM 1148 N N . TRP A 1 145 ? 14.784 5.719 -14.442 1.00 93.56 145 TRP A N 1
ATOM 1149 C CA . TRP A 1 145 ? 13.476 5.839 -13.824 1.00 93.56 145 TRP A CA 1
ATOM 1150 C C . TRP A 1 145 ? 13.255 7.283 -13.396 1.00 93.56 145 TRP A C 1
ATOM 1152 O O . TRP A 1 145 ? 14.185 7.947 -12.943 1.00 93.56 145 TRP A O 1
ATOM 1162 N N . LYS A 1 146 ? 12.013 7.757 -13.491 1.00 93.00 146 LYS A N 1
ATOM 1163 C CA . LYS A 1 146 ? 11.607 9.055 -12.946 1.00 93.00 146 LYS A CA 1
ATOM 1164 C C . LYS A 1 146 ? 10.290 8.945 -12.211 1.00 93.00 146 LYS A C 1
ATOM 1166 O O . LYS A 1 146 ? 9.372 8.271 -12.666 1.00 93.00 146 LYS A O 1
ATOM 1171 N N . LEU A 1 147 ? 10.169 9.663 -11.102 1.00 92.88 147 LEU A N 1
ATOM 1172 C CA . LEU A 1 147 ? 8.863 9.901 -10.502 1.00 92.88 147 LEU A CA 1
ATOM 1173 C C . LEU A 1 147 ? 8.133 10.962 -11.327 1.00 92.88 147 LEU A C 1
ATOM 1175 O O . LEU A 1 147 ? 8.578 12.106 -11.429 1.00 92.88 147 LEU A O 1
ATOM 1179 N N . ALA A 1 148 ? 7.003 10.583 -11.915 1.00 89.00 148 ALA A N 1
ATOM 1180 C CA . ALA A 1 148 ? 6.104 11.518 -12.561 1.00 89.00 148 ALA A CA 1
ATOM 1181 C C . ALA A 1 148 ? 5.462 12.404 -11.484 1.00 89.00 148 ALA A C 1
ATOM 1183 O O . ALA A 1 148 ? 4.622 11.956 -10.704 1.00 89.00 148 ALA A O 1
ATOM 1184 N N . ASN A 1 149 ? 5.893 13.666 -11.432 1.00 72.00 149 ASN A N 1
ATOM 1185 C CA . ASN A 1 149 ? 5.351 14.683 -10.526 1.00 72.00 149 ASN A CA 1
ATOM 1186 C C . ASN A 1 149 ? 4.174 15.461 -11.144 1.00 72.00 149 ASN A C 1
ATOM 1188 O O . ASN A 1 149 ? 3.602 16.324 -10.488 1.00 72.00 149 ASN A O 1
ATOM 1192 N N . THR A 1 150 ? 3.836 15.207 -12.408 1.00 63.31 150 THR A N 1
ATOM 1193 C CA . THR A 1 150 ? 2.793 15.939 -13.131 1.00 63.31 150 THR A CA 1
ATOM 1194 C C . THR A 1 150 ? 1.398 15.458 -12.738 1.00 63.31 150 THR A C 1
ATOM 1196 O O . THR A 1 150 ? 1.135 14.258 -12.724 1.00 63.31 150 THR A O 1
ATOM 1199 N N . GLU A 1 151 ? 0.475 16.396 -12.501 1.00 61.78 151 GLU A N 1
ATOM 1200 C CA . GLU A 1 151 ? -0.938 16.120 -12.179 1.00 61.78 151 GLU A CA 1
ATOM 1201 C C . GLU A 1 151 ? -1.627 15.230 -13.226 1.00 61.78 151 GLU A C 1
ATOM 1203 O O . GLU A 1 151 ? -2.460 14.396 -12.882 1.00 61.78 151 GLU A O 1
ATOM 1208 N N . ALA A 1 152 ? -1.199 15.314 -14.491 1.00 60.38 152 ALA A N 1
ATOM 1209 C CA . ALA A 1 152 ? -1.651 14.442 -15.581 1.00 60.38 152 ALA A CA 1
ATOM 1210 C C . ALA A 1 152 ? -1.357 12.941 -15.354 1.00 60.38 152 ALA A C 1
ATOM 1212 O O . ALA A 1 152 ? -1.918 12.076 -16.030 1.00 60.38 152 ALA A O 1
ATOM 1213 N N . HIS A 1 153 ? -0.461 12.620 -14.420 1.00 56.19 153 HIS A N 1
ATOM 1214 C CA . HIS A 1 153 ? -0.080 11.263 -14.036 1.00 56.19 153 HIS A CA 1
ATOM 1215 C C . HIS A 1 153 ? -0.295 10.994 -12.543 1.00 56.19 153 HIS A C 1
ATOM 1217 O O . HIS A 1 153 ? 0.103 9.933 -12.059 1.00 56.19 153 HIS A O 1
ATOM 1223 N N . ALA A 1 154 ? -0.931 11.921 -11.818 1.00 59.06 154 ALA A N 1
ATOM 1224 C CA . ALA A 1 154 ? -1.303 11.705 -10.431 1.00 59.06 154 ALA A CA 1
ATOM 1225 C C . ALA A 1 154 ? -2.314 10.559 -10.364 1.00 59.06 154 ALA A C 1
ATOM 1227 O O . ALA A 1 154 ? -3.373 10.581 -10.992 1.00 59.06 154 ALA A O 1
ATOM 1228 N N . THR A 1 155 ? -1.969 9.523 -9.611 1.00 63.97 155 THR A N 1
ATOM 1229 C CA . THR A 1 155 ? -2.850 8.376 -9.415 1.00 63.97 155 THR A CA 1
ATOM 1230 C C . THR A 1 155 ? -3.508 8.459 -8.050 1.00 63.97 155 THR A C 1
ATOM 1232 O O . THR A 1 155 ? -3.040 9.160 -7.157 1.00 63.97 155 THR A O 1
ATOM 1235 N N . ALA A 1 156 ? -4.568 7.677 -7.838 1.00 68.19 156 ALA A N 1
ATOM 1236 C CA . ALA A 1 156 ? -5.179 7.545 -6.514 1.00 68.19 156 ALA A CA 1
ATOM 1237 C C . ALA A 1 156 ? -4.194 7.051 -5.427 1.00 68.19 156 ALA A C 1
ATOM 1239 O O . ALA A 1 156 ? -4.512 7.132 -4.246 1.00 68.19 156 ALA A O 1
ATOM 1240 N N . ALA A 1 157 ? -3.029 6.517 -5.818 1.00 68.44 157 ALA A N 1
ATOM 1241 C CA . ALA A 1 157 ? -1.969 6.075 -4.916 1.00 68.44 157 ALA A CA 1
ATOM 1242 C C . ALA A 1 157 ? -0.839 7.111 -4.739 1.00 68.44 157 ALA A C 1
ATOM 1244 O O . ALA A 1 157 ? 0.082 6.857 -3.975 1.00 68.44 157 ALA A O 1
ATOM 1245 N N . GLY A 1 158 ? -0.897 8.263 -5.416 1.00 81.94 158 GLY A N 1
ATOM 1246 C CA . GLY A 1 158 ? 0.150 9.285 -5.394 1.00 81.94 158 GLY A CA 1
ATOM 1247 C C . GLY A 1 158 ? 0.991 9.301 -6.672 1.00 81.94 158 GLY A C 1
ATOM 1248 O O . GLY A 1 158 ? 0.450 9.225 -7.781 1.00 81.94 158 GLY A O 1
ATOM 1249 N N . LYS A 1 159 ? 2.313 9.444 -6.507 1.00 89.12 159 LYS A N 1
ATOM 1250 C CA . LYS A 1 159 ? 3.288 9.542 -7.605 1.00 89.12 159 LYS A CA 1
ATOM 1251 C C . LYS A 1 159 ? 3.485 8.190 -8.290 1.00 89.12 159 LYS A C 1
ATOM 1253 O O . LYS A 1 159 ? 3.540 7.162 -7.621 1.00 89.12 159 LYS A O 1
ATOM 1258 N N . ALA A 1 160 ? 3.646 8.210 -9.609 1.00 92.19 160 ALA A N 1
ATOM 1259 C CA . ALA A 1 160 ? 3.976 7.025 -10.397 1.00 92.19 160 ALA A CA 1
ATOM 1260 C C . ALA A 1 160 ? 5.458 7.035 -10.794 1.00 92.19 160 ALA A C 1
ATOM 1262 O O . ALA A 1 160 ? 6.002 8.088 -11.126 1.00 92.19 160 ALA A O 1
ATOM 1263 N N . ALA A 1 161 ? 6.107 5.873 -10.801 1.00 93.75 161 ALA A N 1
ATOM 1264 C CA . ALA A 1 161 ? 7.445 5.700 -11.355 1.00 93.75 161 ALA A CA 1
ATOM 1265 C C . ALA A 1 161 ? 7.345 5.332 -12.842 1.00 93.75 161 ALA A C 1
ATOM 1267 O O . ALA A 1 161 ? 6.664 4.376 -13.206 1.00 93.75 161 ALA A O 1
ATOM 1268 N N . VAL A 1 162 ? 8.018 6.086 -13.705 1.00 94.31 162 VAL A N 1
ATOM 1269 C CA . VAL A 1 162 ? 8.050 5.893 -15.158 1.00 94.31 162 VAL A CA 1
ATOM 1270 C C . VAL A 1 162 ? 9.424 5.379 -15.561 1.00 94.31 162 VAL A C 1
ATOM 1272 O O . VAL A 1 162 ? 10.443 5.996 -15.249 1.00 94.31 162 VAL A O 1
ATOM 1275 N N . LEU A 1 163 ? 9.441 4.244 -16.251 1.00 94.81 163 LEU A N 1
ATOM 1276 C CA . LEU A 1 163 ? 10.633 3.614 -16.793 1.00 94.81 163 LEU A CA 1
ATOM 1277 C C . LEU A 1 163 ? 10.961 4.210 -18.162 1.00 94.81 163 LEU A C 1
ATOM 1279 O O . LEU A 1 163 ? 10.254 3.955 -19.141 1.00 94.81 163 LEU A O 1
ATOM 1283 N N . HIS A 1 164 ? 12.086 4.913 -18.251 1.00 93.94 164 HIS A N 1
ATOM 1284 C CA . HIS A 1 164 ? 12.619 5.379 -19.525 1.00 93.94 164 HIS A CA 1
ATOM 1285 C C . HIS A 1 164 ? 13.361 4.264 -20.252 1.00 93.94 164 HIS A C 1
ATOM 1287 O O . HIS A 1 164 ? 12.982 3.919 -21.368 1.00 93.94 164 HIS A O 1
ATOM 1293 N N . SER A 1 165 ? 14.400 3.695 -19.635 1.00 93.12 165 SER A N 1
ATOM 1294 C CA . SER A 1 165 ? 15.203 2.641 -20.259 1.00 93.12 165 SER A CA 1
ATOM 1295 C C . SER A 1 165 ? 16.055 1.892 -19.241 1.00 93.12 165 SER A C 1
ATOM 1297 O O . SER A 1 165 ? 16.839 2.520 -18.548 1.00 93.12 165 SER A O 1
ATOM 1299 N N . VAL A 1 166 ? 15.965 0.562 -19.153 1.00 91.19 166 VAL A N 1
ATOM 1300 C CA . VAL A 1 166 ? 16.917 -0.256 -18.369 1.00 91.19 166 VAL A CA 1
ATOM 1301 C C . VAL A 1 166 ? 17.224 -1.588 -19.040 1.00 91.19 166 VAL A C 1
ATOM 1303 O O . VAL A 1 166 ? 16.336 -2.243 -19.586 1.00 91.19 166 VAL A O 1
ATOM 1306 N N . CYS A 1 167 ? 18.472 -2.046 -18.947 1.00 88.00 167 CYS A N 1
ATOM 1307 C CA . CYS A 1 167 ? 18.846 -3.410 -19.326 1.00 88.00 167 CYS A CA 1
ATOM 1308 C C . CYS A 1 167 ? 18.586 -4.424 -18.197 1.00 88.00 167 CYS A C 1
ATOM 1310 O O . CYS A 1 167 ? 18.362 -5.594 -18.476 1.00 88.00 167 CYS A O 1
ATOM 1312 N N . TRP A 1 168 ? 18.475 -3.992 -16.939 1.00 83.62 168 TRP A N 1
ATOM 1313 C CA . TRP A 1 168 ? 18.176 -4.837 -15.777 1.00 83.62 168 TRP A CA 1
ATOM 1314 C C . TRP A 1 168 ? 17.107 -4.184 -14.897 1.00 83.62 168 TRP A C 1
ATOM 1316 O O . TRP A 1 168 ? 17.083 -2.968 -14.740 1.00 83.62 168 TRP A O 1
ATOM 1326 N N . PHE A 1 169 ? 16.172 -4.990 -14.397 1.00 83.19 169 PHE A N 1
ATOM 1327 C CA . PHE A 1 169 ? 14.954 -4.522 -13.739 1.00 83.19 169 PHE A CA 1
ATOM 1328 C C . PHE A 1 169 ? 14.833 -5.190 -12.370 1.00 83.19 169 PHE A C 1
ATOM 1330 O O . PHE A 1 169 ? 14.763 -6.418 -12.307 1.00 83.19 169 PHE A O 1
ATOM 1337 N N . ASP A 1 170 ? 14.802 -4.397 -11.304 1.00 91.50 170 ASP A N 1
ATOM 1338 C CA . ASP A 1 170 ? 14.568 -4.871 -9.941 1.00 91.50 170 ASP A CA 1
ATOM 1339 C C . ASP A 1 170 ? 13.778 -3.806 -9.176 1.00 91.50 170 ASP A C 1
ATOM 1341 O O . ASP A 1 170 ? 14.208 -2.657 -9.030 1.00 91.50 170 ASP A O 1
ATOM 1345 N N . VAL A 1 171 ? 12.570 -4.187 -8.781 1.00 93.81 171 VAL A N 1
ATOM 1346 C CA . VAL A 1 171 ? 11.657 -3.369 -7.990 1.00 93.81 171 VAL A CA 1
ATOM 1347 C C . VAL A 1 171 ? 11.203 -4.203 -6.817 1.00 93.81 171 VAL A C 1
ATOM 1349 O O . VAL A 1 171 ? 10.632 -5.277 -7.019 1.00 93.81 171 VAL A O 1
ATOM 1352 N N . GLN A 1 172 ? 11.403 -3.694 -5.608 1.00 95.69 172 GLN A N 1
ATOM 1353 C CA . GLN A 1 172 ? 11.078 -4.389 -4.374 1.00 95.69 172 GLN A CA 1
ATOM 1354 C C . GLN A 1 172 ? 10.198 -3.534 -3.467 1.00 95.69 172 GLN A C 1
ATOM 1356 O O . GLN A 1 172 ? 10.227 -2.306 -3.474 1.00 95.69 172 GLN A O 1
ATOM 1361 N N . GLY A 1 173 ? 9.378 -4.206 -2.670 1.00 94.06 173 GLY A N 1
ATOM 1362 C CA . GLY A 1 173 ? 8.534 -3.567 -1.672 1.00 94.06 173 GLY A CA 1
ATOM 1363 C C . GLY A 1 173 ? 8.238 -4.513 -0.525 1.00 94.06 173 GLY A C 1
ATOM 1364 O O . GLY A 1 173 ? 8.243 -5.733 -0.693 1.00 94.06 173 GLY A O 1
ATOM 1365 N N . GLN A 1 174 ? 7.951 -3.958 0.646 1.00 93.25 174 GLN A N 1
ATOM 1366 C CA . GLN A 1 174 ? 7.589 -4.735 1.822 1.00 93.25 174 GLN A CA 1
ATOM 1367 C C . GLN A 1 174 ? 6.387 -4.109 2.529 1.00 93.25 174 GLN A C 1
ATOM 1369 O O . GLN A 1 174 ? 6.412 -2.938 2.891 1.00 93.25 174 GLN A O 1
ATOM 1374 N N . LEU A 1 175 ? 5.344 -4.912 2.748 1.00 89.31 175 LEU A N 1
ATOM 1375 C CA . LEU A 1 175 ? 4.280 -4.602 3.700 1.00 89.31 175 LEU A CA 1
ATOM 1376 C C . LEU A 1 175 ? 4.545 -5.394 4.977 1.00 89.31 175 LEU A C 1
ATOM 1378 O O . LEU A 1 175 ? 4.605 -6.624 4.937 1.00 89.31 175 LEU A O 1
ATOM 1382 N N . ALA A 1 176 ? 4.721 -4.692 6.090 1.00 85.25 176 ALA A N 1
ATOM 1383 C CA . ALA A 1 176 ? 4.775 -5.290 7.419 1.00 85.25 176 ALA A CA 1
ATOM 1384 C C . ALA A 1 176 ? 3.362 -5.417 8.008 1.00 85.25 176 ALA A C 1
ATOM 1386 O O . ALA A 1 176 ? 2.429 -4.762 7.543 1.00 85.25 176 ALA A O 1
ATOM 1387 N N . ASP A 1 177 ? 3.225 -6.257 9.034 1.00 81.12 177 ASP A N 1
ATOM 1388 C CA . ASP A 1 177 ? 2.020 -6.375 9.865 1.00 81.12 177 ASP A CA 1
ATOM 1389 C C . ASP A 1 177 ? 0.718 -6.611 9.083 1.00 81.12 177 ASP A C 1
ATOM 1391 O O . ASP A 1 177 ? -0.361 -6.160 9.474 1.00 81.12 177 ASP A O 1
ATOM 1395 N N . VAL A 1 178 ? 0.795 -7.340 7.965 1.00 84.81 178 VAL A N 1
ATOM 1396 C CA . VAL A 1 178 ? -0.378 -7.672 7.154 1.00 84.81 178 VAL A CA 1
ATOM 1397 C C . VAL A 1 178 ? -1.290 -8.589 7.975 1.00 84.81 178 VAL A C 1
ATOM 1399 O O . VAL A 1 178 ? -0.862 -9.691 8.329 1.00 84.81 178 VAL A O 1
ATOM 1402 N N . PRO A 1 179 ? -2.547 -8.196 8.267 1.00 82.06 179 PRO A N 1
ATOM 1403 C CA . PRO A 1 179 ? -3.439 -9.013 9.084 1.00 82.06 179 PRO A CA 1
ATOM 1404 C C . PRO A 1 179 ? -3.687 -10.383 8.454 1.00 82.06 179 PRO A C 1
ATOM 1406 O O . PRO A 1 179 ? -3.718 -10.511 7.231 1.00 82.06 179 PRO A O 1
ATOM 1409 N N . VAL A 1 180 ? -3.949 -11.405 9.263 1.00 82.00 180 VAL A N 1
ATOM 1410 C CA . VAL A 1 180 ? -4.223 -12.756 8.755 1.00 82.00 180 VAL A CA 1
ATOM 1411 C C . VAL A 1 180 ? -5.466 -12.769 7.861 1.00 82.00 180 VAL A C 1
ATOM 1413 O O . VAL A 1 180 ? -6.516 -12.209 8.189 1.00 82.00 180 VAL A O 1
ATOM 1416 N N . GLY A 1 181 ? -5.359 -13.428 6.709 1.00 84.62 181 GLY A N 1
ATOM 1417 C CA . GLY A 1 181 ? -6.457 -13.548 5.760 1.00 84.62 181 GLY A CA 1
ATOM 1418 C C . GLY A 1 181 ? -6.008 -14.045 4.394 1.00 84.62 181 GLY A C 1
ATOM 1419 O O . GLY A 1 181 ? -4.827 -14.289 4.152 1.00 84.62 181 GLY A O 1
ATOM 1420 N N . LYS A 1 182 ? -6.974 -14.186 3.486 1.00 87.56 182 LYS A N 1
ATOM 1421 C CA . LYS A 1 182 ? -6.713 -14.444 2.070 1.00 87.56 182 LYS A CA 1
ATOM 1422 C C . LYS A 1 182 ? -6.621 -13.108 1.345 1.00 87.56 182 LYS A C 1
ATOM 1424 O O . LYS A 1 182 ? -7.497 -12.259 1.506 1.00 87.56 182 LYS A O 1
ATOM 1429 N N . TYR A 1 183 ? -5.577 -12.930 0.544 1.00 91.62 183 TYR A N 1
ATOM 1430 C CA . TYR A 1 183 ? -5.339 -11.698 -0.199 1.00 91.62 183 TYR A CA 1
ATOM 1431 C C . TYR A 1 183 ? -5.024 -11.992 -1.659 1.00 91.62 183 TYR A C 1
ATOM 1433 O O . TYR A 1 183 ? -4.392 -12.992 -1.990 1.00 91.62 183 TYR A O 1
ATOM 1441 N N . ARG A 1 184 ? -5.439 -11.074 -2.526 1.00 92.81 184 ARG A N 1
ATOM 1442 C CA . ARG A 1 184 ? -4.998 -10.962 -3.909 1.00 92.81 184 ARG A CA 1
ATOM 1443 C C . ARG A 1 184 ? -3.937 -9.871 -3.987 1.00 92.81 184 ARG A C 1
ATOM 1445 O O . ARG A 1 184 ? -4.178 -8.749 -3.540 1.00 92.81 184 ARG A O 1
ATOM 1452 N N . VAL A 1 185 ? -2.789 -10.196 -4.571 1.00 94.50 185 VAL A N 1
ATOM 1453 C CA . VAL A 1 185 ? -1.752 -9.214 -4.908 1.00 94.50 185 VAL A CA 1
ATOM 1454 C C . VAL A 1 185 ? -2.157 -8.505 -6.192 1.00 94.50 185 VAL A C 1
ATOM 1456 O O . VAL A 1 185 ? -2.504 -9.155 -7.176 1.00 94.50 185 VAL A O 1
ATOM 1459 N N . ILE A 1 186 ? -2.137 -7.178 -6.179 1.00 93.88 186 ILE A N 1
ATOM 1460 C CA . ILE A 1 186 ? -2.501 -6.347 -7.322 1.00 93.88 186 ILE A CA 1
ATOM 1461 C C . ILE A 1 186 ? -1.364 -5.373 -7.580 1.00 93.88 186 ILE A C 1
ATOM 1463 O O . ILE A 1 186 ? -1.139 -4.446 -6.804 1.00 93.88 186 ILE A O 1
ATOM 1467 N N . TRP A 1 187 ? -0.687 -5.577 -8.702 1.00 93.94 187 TRP A N 1
ATOM 1468 C CA . TRP A 1 187 ? 0.231 -4.605 -9.275 1.00 93.94 187 TRP A CA 1
ATOM 1469 C C . TRP A 1 187 ? -0.561 -3.657 -10.165 1.00 93.94 187 TRP A C 1
ATOM 1471 O O . TRP A 1 187 ? -1.291 -4.104 -11.052 1.00 93.94 187 TRP A O 1
ATOM 1481 N N . ARG A 1 188 ? -0.448 -2.352 -9.920 1.00 93.94 188 ARG A N 1
ATOM 1482 C CA . ARG A 1 188 ? -1.053 -1.334 -10.773 1.00 93.94 188 ARG A CA 1
ATOM 1483 C C . ARG A 1 188 ? 0.019 -0.758 -11.684 1.00 93.94 188 ARG A C 1
ATOM 1485 O O . ARG A 1 188 ? 0.891 -0.014 -11.240 1.00 93.94 188 ARG A O 1
ATOM 1492 N N . LEU A 1 189 ? -0.059 -1.156 -12.945 1.00 93.62 189 LEU A N 1
ATOM 1493 C CA . LEU A 1 189 ? 0.905 -0.827 -13.983 1.00 93.62 189 LEU A CA 1
ATOM 1494 C C . LEU A 1 189 ? 0.164 -0.257 -15.188 1.00 93.62 189 LEU A C 1
ATOM 1496 O O . LEU A 1 189 ? -0.948 -0.693 -15.494 1.00 93.62 189 LEU A O 1
ATOM 1500 N N . LEU A 1 190 ? 0.813 0.651 -15.903 1.00 93.06 190 LEU A N 1
ATOM 1501 C CA . LEU A 1 190 ? 0.440 1.043 -17.253 1.00 93.06 190 LEU A CA 1
ATOM 1502 C C . LEU A 1 190 ? 1.612 0.738 -18.186 1.00 93.06 190 LEU A C 1
ATOM 1504 O O . LEU A 1 190 ? 2.761 1.045 -17.881 1.00 93.06 190 LEU A O 1
ATOM 1508 N N . VAL A 1 191 ? 1.307 0.139 -19.331 1.00 93.69 191 VAL A N 1
ATOM 1509 C CA . VAL A 1 191 ? 2.276 -0.101 -20.399 1.00 93.69 191 VAL A CA 1
ATOM 1510 C C . VAL A 1 191 ? 2.035 0.936 -21.486 1.00 93.69 191 VAL A C 1
ATOM 1512 O O . VAL A 1 191 ? 0.935 1.017 -22.033 1.00 93.69 191 VAL A O 1
ATOM 1515 N N . GLU A 1 192 ? 3.039 1.757 -21.774 1.00 92.69 192 GLU A N 1
ATOM 1516 C CA . GLU A 1 192 ? 2.939 2.786 -22.801 1.00 92.69 192 GLU A CA 1
ATOM 1517 C C . GLU A 1 192 ? 2.961 2.166 -24.207 1.00 92.69 192 GLU A C 1
ATOM 1519 O O . GLU A 1 192 ? 3.623 1.144 -24.425 1.00 92.69 192 GLU A O 1
ATOM 1524 N N . PRO A 1 193 ? 2.294 2.785 -25.199 1.00 92.19 193 PRO A N 1
ATOM 1525 C CA . PRO A 1 193 ? 2.264 2.263 -26.567 1.00 92.19 193 PRO A CA 1
ATOM 1526 C C . PRO A 1 193 ? 3.652 2.081 -27.201 1.00 92.19 193 PRO A C 1
ATOM 1528 O O . PRO A 1 193 ? 3.839 1.185 -28.014 1.00 92.19 193 PRO A O 1
ATOM 1531 N N . ALA A 1 194 ? 4.629 2.910 -26.816 1.00 92.25 194 ALA A N 1
ATOM 1532 C CA . ALA A 1 194 ? 6.010 2.851 -27.301 1.00 92.25 194 ALA A CA 1
ATOM 1533 C C . ALA A 1 194 ? 6.923 1.930 -26.462 1.00 92.25 194 ALA A C 1
ATOM 1535 O O . ALA A 1 194 ? 8.149 1.988 -26.576 1.00 92.25 194 ALA A O 1
ATOM 1536 N N . SER A 1 195 ? 6.344 1.113 -25.581 1.00 92.69 195 SER A N 1
ATOM 1537 C CA . SER A 1 195 ? 7.102 0.210 -24.720 1.00 92.69 195 SER A CA 1
ATOM 1538 C C . SER A 1 195 ? 7.789 -0.905 -25.504 1.00 92.69 195 SER A C 1
ATOM 1540 O O . SER A 1 195 ? 7.292 -1.418 -26.507 1.00 92.69 195 SER A O 1
ATOM 1542 N N . THR A 1 196 ? 8.958 -1.314 -25.017 1.00 93.00 196 THR A N 1
ATOM 1543 C CA . THR A 1 196 ? 9.741 -2.403 -25.604 1.00 93.00 196 THR A CA 1
ATOM 1544 C C . THR A 1 196 ? 10.295 -3.309 -24.510 1.00 93.00 196 THR A C 1
ATOM 1546 O O . THR A 1 196 ? 10.478 -2.897 -23.365 1.00 93.00 196 THR A O 1
ATOM 1549 N N . GLY A 1 197 ? 10.529 -4.583 -24.836 1.00 89.31 197 GLY A N 1
ATOM 1550 C CA . GLY A 1 197 ? 11.244 -5.503 -23.945 1.00 89.31 197 GLY A CA 1
ATOM 1551 C C . GLY A 1 197 ? 10.478 -6.017 -22.715 1.00 89.31 197 GLY A C 1
ATOM 1552 O O . GLY A 1 197 ? 11.067 -6.751 -21.928 1.00 89.31 197 GLY A O 1
ATOM 1553 N N . LEU A 1 198 ? 9.184 -5.721 -22.534 1.00 89.38 198 LEU A N 1
ATOM 1554 C CA . LEU A 1 198 ? 8.427 -6.040 -21.300 1.00 89.38 198 LEU A CA 1
ATOM 1555 C C . LEU A 1 198 ? 7.808 -7.457 -21.223 1.00 89.38 198 LEU A C 1
ATOM 1557 O O . LEU A 1 198 ? 7.188 -7.808 -20.226 1.00 89.38 198 LEU A O 1
ATOM 1561 N N . HIS A 1 199 ? 7.999 -8.305 -22.234 1.00 82.00 199 HIS A N 1
ATOM 1562 C CA . HIS A 1 199 ? 7.274 -9.576 -22.434 1.00 82.00 199 HIS A CA 1
ATOM 1563 C C . HIS A 1 199 ? 7.543 -10.710 -21.413 1.00 82.00 199 HIS A C 1
ATOM 1565 O O . HIS A 1 199 ? 6.896 -11.746 -21.495 1.00 82.00 199 HIS A O 1
ATOM 1571 N N . GLN A 1 200 ? 8.478 -10.563 -20.464 1.00 82.94 200 GLN A N 1
ATOM 1572 C CA . GLN A 1 200 ? 8.784 -11.596 -19.448 1.00 82.94 200 GLN A CA 1
ATOM 1573 C C . GLN A 1 200 ? 9.056 -10.993 -18.062 1.00 82.94 200 GLN A C 1
ATOM 1575 O O . GLN A 1 200 ? 10.008 -11.379 -17.387 1.00 82.94 200 GLN A O 1
ATOM 1580 N N . LEU A 1 201 ? 8.293 -9.982 -17.644 1.00 86.38 201 LEU A N 1
ATOM 1581 C CA . LEU A 1 201 ? 8.389 -9.517 -16.258 1.00 86.38 201 LEU A CA 1
ATOM 1582 C C . LEU A 1 201 ? 7.858 -10.601 -15.311 1.00 86.38 201 LEU A C 1
ATOM 1584 O O . LEU A 1 201 ? 6.733 -11.073 -15.473 1.00 86.38 201 LEU A O 1
ATOM 1588 N N . GLU A 1 202 ? 8.669 -10.989 -14.329 1.00 90.25 202 GLU A N 1
ATOM 1589 C CA . GLU A 1 202 ? 8.292 -11.976 -13.323 1.00 90.25 202 GLU A CA 1
ATOM 1590 C C . GLU A 1 202 ? 7.856 -11.262 -12.041 1.00 90.25 202 GLU A C 1
ATOM 1592 O O . GLU A 1 202 ? 8.654 -10.582 -11.397 1.00 90.25 202 GLU A O 1
ATOM 1597 N N . PHE A 1 203 ? 6.584 -11.417 -11.676 1.00 91.31 203 PHE A N 1
ATOM 1598 C CA . PHE A 1 203 ? 5.994 -10.814 -10.483 1.00 91.31 203 PHE A CA 1
ATOM 1599 C C . PHE A 1 203 ? 5.960 -11.839 -9.357 1.00 91.31 203 PHE A C 1
ATOM 1601 O O . PHE A 1 203 ? 5.324 -12.886 -9.488 1.00 91.31 203 PHE A O 1
ATOM 1608 N N . LYS A 1 204 ? 6.600 -11.532 -8.231 1.00 92.38 204 LYS A N 1
ATOM 1609 C CA . LYS A 1 204 ? 6.654 -12.414 -7.063 1.00 92.38 204 LYS A CA 1
ATOM 1610 C C . LYS A 1 204 ? 6.075 -11.738 -5.835 1.00 92.38 204 LYS A C 1
ATOM 1612 O O . LYS A 1 204 ? 6.214 -10.532 -5.628 1.00 92.38 204 LYS A O 1
ATOM 1617 N N . ALA A 1 205 ? 5.466 -12.557 -4.989 1.00 91.56 205 ALA A N 1
ATOM 1618 C CA . ALA A 1 205 ? 5.106 -12.195 -3.632 1.00 91.56 205 ALA A CA 1
ATOM 1619 C C . ALA A 1 205 ? 5.556 -13.316 -2.696 1.00 91.56 205 ALA A C 1
ATOM 1621 O O . ALA A 1 205 ? 5.217 -14.479 -2.905 1.00 91.56 205 ALA A O 1
ATOM 1622 N N . HIS A 1 206 ? 6.323 -12.964 -1.672 1.00 92.31 206 HIS A N 1
ATOM 1623 C CA . HIS A 1 206 ? 6.812 -13.894 -0.664 1.00 92.31 206 HIS A CA 1
ATOM 1624 C C . HIS A 1 206 ? 6.237 -13.499 0.686 1.00 92.31 206 HIS A C 1
ATOM 1626 O O . HIS A 1 206 ? 6.416 -12.369 1.141 1.00 92.31 206 HIS A O 1
ATOM 1632 N N . VAL A 1 207 ? 5.561 -14.441 1.333 1.00 89.38 207 VAL A N 1
ATOM 1633 C CA . VAL A 1 207 ? 5.025 -14.254 2.679 1.00 89.38 207 VAL A CA 1
ATOM 1634 C C . VAL A 1 207 ? 6.044 -14.794 3.669 1.00 89.38 207 VAL A C 1
ATOM 1636 O O . VAL A 1 207 ? 6.435 -15.957 3.592 1.00 89.38 207 VAL A O 1
ATOM 1639 N N . ARG A 1 208 ? 6.480 -13.950 4.599 1.00 86.94 208 ARG A N 1
ATOM 1640 C CA . ARG A 1 208 ? 7.258 -14.363 5.763 1.00 86.94 208 ARG A CA 1
ATOM 1641 C C . ARG A 1 208 ? 6.384 -14.198 7.004 1.00 86.94 208 ARG A C 1
ATOM 1643 O O . ARG A 1 208 ? 5.840 -13.108 7.197 1.00 86.94 208 ARG A O 1
ATOM 1650 N N . PRO A 1 209 ? 6.240 -15.237 7.841 1.00 77.94 209 PRO A N 1
ATOM 1651 C CA . PRO A 1 209 ? 5.652 -15.061 9.160 1.00 77.94 209 PRO A CA 1
ATOM 1652 C C . PRO A 1 209 ? 6.455 -13.996 9.909 1.00 77.94 209 PRO A C 1
ATOM 1654 O O . PRO A 1 209 ? 7.689 -14.055 9.904 1.00 77.94 209 PRO A O 1
ATOM 1657 N N . SER A 1 210 ? 5.788 -13.022 10.527 1.00 67.81 210 SER A N 1
ATOM 1658 C CA . SER A 1 210 ? 6.477 -12.136 11.461 1.00 67.81 210 SER A CA 1
ATOM 1659 C C . SER A 1 210 ? 6.741 -12.945 12.725 1.00 67.81 210 SER A C 1
ATOM 1661 O O . SER A 1 210 ? 5.852 -13.153 13.546 1.00 67.81 210 SER A O 1
ATOM 1663 N N . ILE A 1 211 ? 7.955 -13.479 12.843 1.00 61.69 211 ILE A N 1
ATOM 1664 C CA . ILE A 1 211 ? 8.417 -14.084 14.088 1.00 61.69 211 ILE A CA 1
ATOM 1665 C C . ILE A 1 211 ? 8.776 -12.907 14.987 1.00 61.69 211 ILE A C 1
ATOM 1667 O O . ILE A 1 211 ? 9.860 -12.336 14.868 1.00 61.69 211 ILE A O 1
ATOM 1671 N N . LEU A 1 212 ? 7.843 -12.485 15.836 1.00 55.44 212 LEU A N 1
ATOM 1672 C CA . LEU A 1 212 ? 8.205 -11.603 16.934 1.00 55.44 212 LEU A CA 1
ATOM 1673 C C . LEU A 1 212 ? 9.141 -12.402 17.844 1.00 55.44 212 LEU A C 1
ATOM 1675 O O . LEU A 1 212 ? 8.774 -13.470 18.334 1.00 55.44 212 LEU A O 1
ATOM 1679 N N . ASN A 1 213 ? 10.359 -11.897 18.041 1.00 45.28 213 ASN A N 1
ATOM 1680 C CA . ASN A 1 213 ? 11.293 -12.373 19.061 1.00 45.28 213 ASN A CA 1
ATOM 1681 C C . ASN A 1 213 ? 10.746 -11.997 20.449 1.00 45.28 213 ASN A C 1
ATOM 1683 O O . ASN A 1 213 ? 11.333 -11.198 21.174 1.00 45.28 213 ASN A O 1
ATOM 1687 N N . VAL A 1 214 ? 9.589 -12.540 20.818 1.00 49.12 214 VAL A N 1
ATOM 1688 C CA . VAL A 1 214 ? 9.126 -12.500 22.199 1.00 49.12 214 VAL A CA 1
ATOM 1689 C C . VAL A 1 214 ? 9.907 -13.593 22.910 1.00 49.12 214 VAL A C 1
ATOM 1691 O O . VAL A 1 214 ? 9.654 -14.779 22.701 1.00 49.12 214 VAL A O 1
ATOM 1694 N N . GLN A 1 215 ? 10.901 -13.204 23.712 1.00 43.03 215 GLN A N 1
ATOM 1695 C CA . GLN A 1 215 ? 11.451 -14.119 24.706 1.00 43.03 215 GLN A CA 1
ATOM 1696 C C . GLN A 1 215 ? 10.277 -14.614 25.560 1.00 43.03 215 GLN A C 1
ATOM 1698 O O . GLN A 1 215 ? 9.599 -13.779 26.167 1.00 43.03 215 GLN A O 1
ATOM 1703 N N . PRO A 1 216 ? 9.991 -15.926 25.598 1.00 42.22 216 PRO A N 1
ATOM 1704 C CA . PRO A 1 216 ? 8.900 -16.433 26.404 1.00 42.22 216 PRO A CA 1
ATOM 1705 C C . PRO A 1 216 ? 9.283 -16.237 27.868 1.00 42.22 216 PRO A C 1
ATOM 1707 O O . PRO A 1 216 ? 10.051 -17.010 28.439 1.00 42.22 216 PRO A O 1
ATOM 1710 N N . LYS A 1 217 ? 8.746 -15.185 28.487 1.00 41.53 217 LYS A N 1
ATOM 1711 C CA . LYS A 1 217 ? 8.637 -15.130 29.939 1.00 41.53 217 LYS A CA 1
ATOM 1712 C C . LYS A 1 217 ? 7.560 -16.153 30.292 1.00 41.53 217 LYS A C 1
ATOM 1714 O O . LYS A 1 217 ? 6.369 -15.878 30.173 1.00 41.53 217 LYS A O 1
ATOM 1719 N N . LEU A 1 218 ? 8.009 -17.382 30.552 1.00 48.88 218 LEU A N 1
ATOM 1720 C CA . LEU A 1 218 ? 7.165 -18.456 31.060 1.00 48.88 218 LEU A CA 1
ATOM 1721 C C . LEU A 1 218 ? 6.401 -17.953 32.289 1.00 48.88 218 LEU A C 1
ATOM 1723 O O . LEU A 1 218 ? 6.946 -17.183 33.074 1.00 48.88 218 LEU A O 1
ATOM 1727 N N . GLU A 1 219 ? 5.176 -18.461 32.430 1.00 50.28 219 GLU A N 1
ATOM 1728 C CA . GLU A 1 219 ? 4.204 -18.185 33.497 1.00 50.28 219 GLU A CA 1
ATOM 1729 C C . GLU A 1 219 ? 3.259 -16.999 33.246 1.00 50.28 219 GLU A C 1
ATOM 1731 O O . GLU A 1 219 ? 3.258 -16.027 33.988 1.00 50.28 219 GLU A O 1
ATOM 1736 N N . PHE A 1 220 ? 2.393 -17.099 32.229 1.00 42.03 220 PHE A N 1
ATOM 1737 C CA . PHE A 1 220 ? 0.930 -17.087 32.429 1.00 42.03 220 PHE A CA 1
ATOM 1738 C C . PHE A 1 220 ? 0.170 -17.208 31.090 1.00 42.03 220 PHE A C 1
ATOM 1740 O O . PHE A 1 220 ? 0.421 -16.456 30.155 1.00 42.03 220 PHE A O 1
ATOM 1747 N N . LEU A 1 221 ? -0.830 -18.101 31.075 1.00 39.25 221 LEU A N 1
ATOM 1748 C CA . LEU A 1 221 ? -1.931 -18.276 30.104 1.00 39.25 221 LEU A CA 1
ATOM 1749 C C . LEU A 1 221 ? -1.698 -19.141 28.848 1.00 39.25 221 LEU A C 1
ATOM 1751 O O . LEU A 1 221 ? -1.576 -18.656 27.725 1.00 39.25 221 LEU A O 1
ATOM 1755 N N . GLU A 1 222 ? -1.936 -20.446 29.021 1.00 40.88 222 GLU A N 1
ATOM 1756 C CA . GLU A 1 222 ? -2.335 -21.414 27.977 1.00 40.88 222 GLU A CA 1
ATOM 1757 C C . GLU A 1 222 ? -3.705 -21.117 27.303 1.00 40.88 222 GLU A C 1
ATOM 1759 O O . GLU A 1 222 ? -4.304 -21.988 26.667 1.00 40.88 222 GLU A O 1
ATOM 1764 N N . GLN A 1 223 ? -4.226 -19.887 27.385 1.00 41.19 223 GLN A N 1
ATOM 1765 C CA . GLN A 1 223 ? -5.540 -19.522 26.833 1.00 41.19 223 GLN A CA 1
ATOM 1766 C C . GLN A 1 223 ? -5.487 -18.571 25.625 1.00 41.19 223 GLN A C 1
ATOM 1768 O O . GLN A 1 223 ? -6.524 -18.293 25.026 1.00 41.19 223 GLN A O 1
ATOM 1773 N N . PHE A 1 224 ? -4.293 -18.174 25.170 1.00 39.12 224 PHE A N 1
ATOM 1774 C CA . PHE A 1 224 ? -4.095 -17.474 23.893 1.00 39.12 224 PHE A CA 1
ATOM 1775 C C . PHE A 1 224 ? -3.854 -18.460 22.738 1.00 39.12 224 PHE A C 1
ATOM 1777 O O . PHE A 1 224 ? -2.803 -18.504 22.099 1.00 39.12 224 PHE A O 1
ATOM 1784 N N . LYS A 1 225 ? -4.857 -19.293 22.435 1.00 40.31 225 LYS A N 1
ATOM 1785 C CA . LYS A 1 225 ? -4.869 -20.076 21.191 1.00 40.31 225 LYS A CA 1
ATOM 1786 C C . LYS A 1 225 ? -5.119 -19.139 19.996 1.00 40.31 225 LYS A C 1
ATOM 1788 O O . LYS A 1 225 ? -6.237 -18.675 19.807 1.00 40.31 225 LYS A O 1
ATOM 1793 N N . LYS A 1 226 ? -4.100 -18.989 19.136 1.00 43.41 226 LYS A N 1
ATOM 1794 C CA . LYS A 1 226 ? -4.132 -18.417 17.766 1.00 43.41 226 LYS A CA 1
ATOM 1795 C C . LYS A 1 226 ? -4.252 -16.893 17.617 1.00 43.41 226 LYS A C 1
ATOM 1797 O O . LYS A 1 226 ? -4.892 -16.423 16.676 1.00 43.41 226 LYS A O 1
ATOM 1802 N N . GLU A 1 227 ? -3.544 -16.104 18.414 1.00 47.97 227 GLU A N 1
ATOM 1803 C CA . GLU A 1 227 ? -3.222 -14.742 17.966 1.00 47.97 227 GLU A CA 1
ATOM 1804 C C . GLU A 1 227 ? -2.039 -14.807 17.000 1.00 47.97 227 GLU A C 1
ATOM 1806 O O . GLU A 1 227 ? -0.885 -14.582 17.338 1.00 47.97 227 GLU A O 1
ATOM 1811 N N . THR A 1 228 ? -2.316 -15.229 15.765 1.00 50.56 228 THR A N 1
ATOM 1812 C CA . THR A 1 228 ? -1.347 -15.095 14.676 1.00 50.56 228 THR A CA 1
ATOM 1813 C C . THR A 1 228 ? -1.169 -13.611 14.386 1.00 50.56 228 THR A C 1
ATOM 1815 O O . THR A 1 228 ? -1.989 -12.990 13.707 1.00 50.56 228 THR A O 1
ATOM 1818 N N . PHE A 1 229 ? -0.090 -13.072 14.944 1.00 59.66 229 PHE A N 1
ATOM 1819 C CA . PHE A 1 229 ? 0.524 -11.803 14.591 1.00 59.66 229 PHE A CA 1
ATOM 1820 C C . PHE A 1 229 ? 0.687 -11.704 13.064 1.00 59.66 229 PHE A C 1
ATOM 1822 O O . PHE A 1 229 ? 0.816 -12.721 12.374 1.00 59.66 229 PHE A O 1
ATOM 1829 N N . GLY A 1 230 ? 0.590 -10.485 12.524 1.00 65.50 230 GLY A N 1
ATOM 1830 C CA . GLY A 1 230 ? 0.548 -10.236 11.080 1.00 65.50 230 GLY A CA 1
ATOM 1831 C C . GLY A 1 230 ? 1.730 -10.841 10.311 1.00 65.50 230 GLY A C 1
ATOM 1832 O O . GLY A 1 230 ? 2.738 -11.240 10.881 1.00 65.50 230 GLY A O 1
ATOM 1833 N N . ALA A 1 231 ? 1.625 -10.917 8.988 1.00 79.25 231 ALA A N 1
ATOM 1834 C CA . ALA A 1 231 ? 2.710 -11.386 8.133 1.00 79.25 231 ALA A CA 1
ATOM 1835 C C . ALA A 1 231 ? 3.460 -10.215 7.497 1.00 79.25 231 ALA A C 1
ATOM 1837 O O . ALA A 1 231 ? 2.890 -9.163 7.211 1.00 79.25 231 ALA A O 1
ATOM 1838 N N . THR A 1 232 ? 4.733 -10.433 7.193 1.00 83.00 232 THR A N 1
ATOM 1839 C CA . THR A 1 232 ? 5.476 -9.560 6.292 1.00 83.00 232 THR A CA 1
ATOM 1840 C C . THR A 1 232 ? 5.337 -10.092 4.871 1.00 83.00 232 THR A C 1
ATOM 1842 O O . THR A 1 232 ? 5.708 -11.233 4.590 1.00 83.00 232 THR A O 1
ATOM 1845 N N . VAL A 1 233 ? 4.836 -9.273 3.949 1.00 83.25 233 VAL A N 1
ATOM 1846 C CA . VAL A 1 233 ? 4.719 -9.631 2.531 1.00 83.25 233 VAL A CA 1
ATOM 1847 C C . VAL A 1 233 ? 5.728 -8.823 1.731 1.00 83.25 233 VAL A C 1
ATOM 1849 O O . VAL A 1 233 ? 5.663 -7.595 1.691 1.00 83.25 233 VAL A O 1
ATOM 1852 N N . LYS A 1 234 ? 6.669 -9.524 1.096 1.00 87.00 234 LYS A N 1
ATOM 1853 C CA . LYS A 1 234 ? 7.651 -8.940 0.183 1.00 87.00 234 LYS A CA 1
ATOM 1854 C C . LYS A 1 234 ? 7.183 -9.090 -1.253 1.00 87.00 234 LYS A C 1
ATOM 1856 O O . LYS A 1 234 ? 6.827 -10.189 -1.673 1.00 87.00 234 LYS A O 1
ATOM 1861 N N . PHE A 1 235 ? 7.235 -8.003 -2.000 1.00 86.44 235 PHE A N 1
ATOM 1862 C CA . PHE A 1 235 ? 6.908 -7.937 -3.414 1.00 86.44 235 PHE A CA 1
ATOM 1863 C C . PHE A 1 235 ? 8.189 -7.745 -4.200 1.00 86.44 235 PHE A C 1
ATOM 1865 O O . PHE A 1 235 ? 9.037 -6.954 -3.789 1.00 86.44 235 PHE A O 1
ATOM 1872 N N . SER A 1 236 ? 8.318 -8.439 -5.324 1.00 86.56 236 SER A N 1
ATOM 1873 C CA . SER A 1 236 ? 9.391 -8.142 -6.258 1.00 86.56 236 SER A CA 1
ATOM 1874 C C . SER A 1 236 ? 8.965 -8.312 -7.707 1.00 86.56 236 SER A C 1
ATOM 1876 O O . SER A 1 236 ? 8.136 -9.162 -8.039 1.00 86.56 236 SER A O 1
ATOM 1878 N N . ILE A 1 237 ? 9.544 -7.482 -8.566 1.00 82.75 237 ILE A N 1
ATOM 1879 C CA . ILE A 1 237 ? 9.527 -7.651 -10.013 1.00 82.75 237 ILE A CA 1
ATOM 1880 C C . ILE A 1 237 ? 10.982 -7.687 -10.447 1.00 82.75 237 ILE A C 1
ATOM 1882 O O . ILE A 1 237 ? 11.690 -6.691 -10.306 1.00 82.75 237 ILE A O 1
ATOM 1886 N N . ILE A 1 238 ? 11.428 -8.832 -10.952 1.00 82.19 238 ILE A N 1
ATOM 1887 C CA . ILE A 1 238 ? 12.843 -9.056 -11.247 1.00 82.19 238 ILE A CA 1
ATOM 1888 C C . ILE A 1 238 ? 12.993 -9.527 -12.688 1.00 82.19 238 ILE A C 1
ATOM 1890 O O . ILE A 1 238 ? 12.280 -10.424 -13.140 1.00 82.19 238 ILE A O 1
ATOM 1894 N N . ARG A 1 239 ? 13.948 -8.938 -13.414 1.00 78.88 239 ARG A N 1
ATOM 1895 C CA . ARG A 1 239 ? 14.429 -9.471 -14.692 1.00 78.88 239 ARG A CA 1
ATOM 1896 C C . ARG A 1 239 ? 15.868 -9.047 -14.976 1.00 78.88 239 ARG A C 1
ATOM 1898 O O . ARG A 1 239 ? 16.140 -7.877 -15.242 1.00 78.88 239 ARG A O 1
ATOM 1905 N N . HIS A 1 240 ? 16.759 -10.033 -15.050 1.00 74.81 240 HIS A N 1
ATOM 1906 C CA . HIS A 1 240 ? 18.199 -9.841 -15.274 1.00 74.81 240 HIS A CA 1
ATOM 1907 C C . HIS A 1 240 ? 18.663 -10.120 -16.716 1.00 74.81 240 HIS A C 1
ATOM 1909 O O . HIS A 1 240 ? 19.836 -10.370 -16.959 1.00 74.81 240 HIS A O 1
ATOM 1915 N N . THR A 1 241 ? 17.764 -10.105 -17.703 1.00 79.50 241 THR A N 1
ATOM 1916 C CA . THR A 1 241 ? 18.153 -10.303 -19.112 1.00 79.50 241 THR A CA 1
ATOM 1917 C C . THR A 1 241 ? 18.721 -9.013 -19.703 1.00 79.50 241 THR A C 1
ATOM 1919 O O . THR A 1 241 ? 18.015 -8.009 -19.628 1.00 79.50 241 THR A O 1
ATOM 1922 N N . ASN A 1 242 ? 19.852 -9.067 -20.417 1.00 81.56 242 ASN A N 1
ATOM 1923 C CA . ASN A 1 242 ? 20.565 -7.925 -21.036 1.00 81.56 242 ASN A CA 1
ATOM 1924 C C . ASN A 1 242 ? 19.819 -7.162 -22.158 1.00 81.56 242 ASN A C 1
ATOM 1926 O O . ASN A 1 242 ? 20.425 -6.397 -22.903 1.00 81.56 242 ASN A O 1
ATOM 1930 N N . ASN A 1 243 ? 18.507 -7.338 -22.287 1.00 87.62 243 ASN A N 1
ATOM 1931 C CA . ASN A 1 243 ? 17.683 -6.621 -23.254 1.00 87.62 243 ASN A CA 1
ATOM 1932 C C . ASN A 1 243 ? 17.124 -5.342 -22.630 1.00 87.62 243 ASN A C 1
ATOM 1934 O O . ASN A 1 243 ? 16.622 -5.372 -21.503 1.00 87.62 243 ASN A O 1
ATOM 1938 N N . TRP A 1 244 ? 17.163 -4.239 -23.372 1.00 90.88 244 TRP A N 1
ATOM 1939 C CA . TRP A 1 244 ? 16.597 -2.962 -22.943 1.00 90.88 244 TRP A CA 1
ATOM 1940 C C . TRP A 1 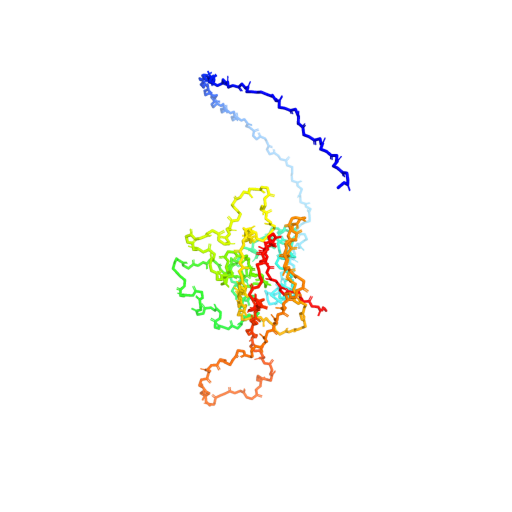244 ? 15.071 -3.021 -22.804 1.00 90.88 244 TRP A C 1
ATOM 1942 O O . TRP A 1 244 ? 14.388 -3.735 -23.542 1.00 90.88 244 TRP A O 1
ATOM 1952 N N . LYS A 1 245 ? 14.552 -2.293 -21.813 1.00 92.69 245 LYS A N 1
ATOM 1953 C CA . LYS A 1 245 ? 13.138 -2.240 -21.428 1.00 92.69 245 LYS A CA 1
ATOM 1954 C C . LYS A 1 245 ? 12.732 -0.786 -21.253 1.00 92.69 245 LYS A C 1
ATOM 1956 O O . LYS A 1 245 ? 13.432 -0.062 -20.551 1.00 92.69 245 LYS A O 1
ATOM 1961 N N . THR A 1 246 ? 11.615 -0.384 -21.844 1.00 94.56 246 THR A N 1
ATOM 1962 C CA . THR A 1 246 ? 11.148 1.013 -21.855 1.00 94.56 246 THR A CA 1
ATOM 1963 C C . THR A 1 246 ? 9.632 1.087 -21.681 1.00 94.56 246 THR A C 1
ATOM 1965 O O . THR A 1 246 ? 8.928 0.111 -21.953 1.00 94.56 246 THR A O 1
ATOM 1968 N N . GLY A 1 247 ? 9.114 2.248 -21.268 1.00 92.75 247 GLY A N 1
ATOM 1969 C CA . GLY A 1 247 ? 7.685 2.573 -21.364 1.00 92.75 247 GLY A CA 1
ATOM 1970 C C . GLY A 1 247 ? 6.789 1.826 -20.374 1.00 92.75 247 GLY A C 1
ATOM 1971 O O . GLY A 1 247 ? 5.624 1.570 -20.670 1.00 92.75 247 GLY A O 1
ATOM 1972 N N . LEU A 1 248 ? 7.317 1.431 -19.213 1.00 94.50 248 LEU A N 1
ATOM 1973 C CA . LEU A 1 248 ? 6.510 0.907 -18.109 1.00 94.50 248 LEU A CA 1
ATOM 1974 C C . LEU A 1 248 ? 6.252 2.026 -17.103 1.00 94.50 248 LEU A C 1
ATOM 1976 O O . LEU A 1 248 ? 7.188 2.674 -16.650 1.00 94.50 248 LEU A O 1
ATOM 1980 N N . ARG A 1 249 ? 5.005 2.202 -16.681 1.00 93.75 249 ARG A N 1
ATOM 1981 C CA . ARG A 1 249 ? 4.654 3.054 -15.549 1.00 93.75 249 ARG A CA 1
ATOM 1982 C C . ARG A 1 249 ? 4.125 2.202 -14.406 1.00 93.75 249 ARG A C 1
ATOM 1984 O O . ARG A 1 249 ? 3.209 1.403 -14.590 1.00 93.75 249 ARG A O 1
ATOM 1991 N N . LEU A 1 250 ? 4.714 2.371 -13.233 1.00 94.06 250 LEU A N 1
ATOM 1992 C CA . LEU A 1 250 ? 4.352 1.693 -12.000 1.00 94.06 250 LEU A CA 1
ATOM 1993 C C . LEU A 1 250 ? 3.720 2.697 -11.046 1.00 94.06 250 LEU A C 1
ATOM 1995 O O . LEU A 1 250 ? 4.356 3.675 -10.665 1.00 94.06 250 LEU A O 1
ATOM 1999 N N . ASP A 1 251 ? 2.482 2.430 -10.643 1.00 93.44 251 ASP A N 1
ATOM 2000 C CA . ASP A 1 251 ? 1.753 3.306 -9.727 1.00 93.44 251 ASP A CA 1
ATOM 2001 C C . ASP A 1 251 ? 1.896 2.806 -8.285 1.00 93.44 251 ASP A C 1
ATOM 2003 O O . ASP A 1 251 ? 2.300 3.543 -7.388 1.00 93.44 251 ASP A O 1
ATOM 2007 N N . CYS A 1 252 ? 1.555 1.536 -8.051 1.00 94.00 252 CYS A N 1
ATOM 2008 C CA . CYS A 1 252 ? 1.640 0.912 -6.736 1.00 94.00 252 CYS A CA 1
ATOM 2009 C C . CYS A 1 252 ? 1.557 -0.617 -6.797 1.00 94.00 252 CYS A C 1
ATOM 2011 O O . CYS A 1 252 ? 1.139 -1.210 -7.798 1.00 94.00 252 CYS A O 1
ATOM 2013 N N . VAL A 1 253 ? 1.879 -1.255 -5.673 1.00 94.00 253 VAL A N 1
ATOM 2014 C CA . VAL A 1 253 ? 1.514 -2.646 -5.379 1.00 94.00 253 VAL A CA 1
ATOM 2015 C C . VAL A 1 253 ? 0.628 -2.678 -4.144 1.00 94.00 253 VAL A C 1
ATOM 2017 O O . VAL A 1 253 ? 0.912 -2.009 -3.155 1.00 94.00 253 VAL A O 1
ATOM 2020 N N . ARG A 1 254 ? -0.466 -3.439 -4.184 1.00 93.75 254 ARG A N 1
ATOM 2021 C CA . ARG A 1 254 ? -1.389 -3.542 -3.050 1.00 93.75 254 ARG A CA 1
ATOM 2022 C C . ARG A 1 254 ? -1.897 -4.952 -2.813 1.00 93.75 254 ARG A C 1
ATOM 2024 O O . ARG A 1 254 ? -1.994 -5.759 -3.735 1.00 93.75 254 ARG A O 1
ATOM 2031 N N . LEU A 1 255 ? -2.298 -5.212 -1.576 1.00 91.94 255 LEU A N 1
ATOM 2032 C CA . LEU A 1 255 ? -3.055 -6.390 -1.186 1.00 91.94 255 LEU A CA 1
ATOM 2033 C C . LEU A 1 255 ? -4.533 -6.035 -1.086 1.00 91.94 255 LEU A C 1
ATOM 2035 O O . LEU A 1 255 ? -4.930 -5.107 -0.383 1.00 91.94 255 LEU A O 1
ATOM 2039 N N . GLN A 1 256 ? -5.365 -6.808 -1.771 1.00 88.06 256 GLN A N 1
ATOM 2040 C CA . GLN A 1 256 ? -6.811 -6.762 -1.618 1.00 88.06 256 GLN A CA 1
ATOM 2041 C C . GLN A 1 256 ? -7.267 -8.019 -0.885 1.00 88.06 256 GLN A C 1
ATOM 2043 O O . GLN A 1 256 ? -7.031 -9.125 -1.364 1.00 88.06 256 GLN A O 1
ATOM 2048 N N . ARG A 1 257 ? -7.922 -7.865 0.268 1.00 84.44 257 ARG A N 1
ATOM 2049 C CA . ARG A 1 257 ? -8.499 -9.005 0.991 1.00 84.44 257 ARG A CA 1
ATOM 2050 C C . ARG A 1 257 ? -9.591 -9.667 0.140 1.00 84.44 257 ARG A C 1
ATOM 2052 O O . ARG A 1 257 ? -10.353 -8.968 -0.524 1.00 84.44 257 ARG A O 1
ATOM 2059 N N . VAL A 1 258 ? -9.626 -10.998 0.136 1.00 87.56 258 VAL A N 1
ATOM 2060 C CA . VAL A 1 258 ? -10.599 -11.824 -0.592 1.00 87.56 258 VAL A CA 1
ATOM 2061 C C . VAL A 1 258 ? -11.427 -12.612 0.423 1.00 87.56 258 VAL A C 1
ATOM 2063 O O . VAL A 1 258 ? -10.857 -13.373 1.207 1.00 87.56 258 VAL A O 1
ATOM 2066 N N . GLY A 1 259 ? -12.749 -12.436 0.376 1.00 76.00 259 GLY A N 1
ATOM 2067 C CA . GLY A 1 259 ? -13.710 -12.936 1.369 1.00 76.00 259 GLY A CA 1
ATOM 2068 C C . GLY A 1 259 ? -14.139 -11.832 2.320 1.00 76.00 259 GLY A C 1
ATOM 2069 O O . GLY A 1 259 ? -14.463 -12.178 3.472 1.00 76.00 259 GLY A O 1
#